Protein AF-A0A162FBZ8-F1 (afdb_monomer_lite)

Foldseek 3Di:
DDDDDDDDDDDDDDDDDDDDDDDDDDDDPPPCVQQDDDLVLQAAFKDQDAVDAGQWGDDRQWIAGPVGRVDIWGWDDDGQKIWTDDPPDIFMWGWPDGDNFWTWIQGPVGIGIIGGYPPHDDDDDDDDDDDDDDPLQQALDVVLLVVLVVCPPPDDLVSLLSLQSNQDPVCPVVVVSLQSSLVSLLRNCVRPVPSNLVCLVPHPGPNVSSLVSLLDRPDPPRPLVVSLVVLVPDPDDDPSSVSSNVSSVNNVVVND

Radius of gyration: 32.24 Å; chains: 1; bounding box: 55×63×110 Å

Organism: NCBI:txid1642818

pLDDT: mean 79.99, std 21.49, range [27.59, 98.12]

Secondary structure (DSSP, 8-state):
--------------------S-----------------GGGG-EEEESSSSSPPSEEEETTEEEETTEEEEEEEEEEETTEEEEE-SS-EEEEEEEEE-SSEEEEE-SS-EEEEEE-SS---SSS----------TT-TT-HHHHHHHHHHTTT--HHHHHHHHHH--GGGGG-HHHHHHHHHHHHHHHHH-HHHHHHHHHHS---HHHHHHHHHS-S-TT--HHHHHHHHHTS----HHHHHHHHHHHHHHHHH-

Structure (mmCIF, N/CA/C/O backbone):
data_AF-A0A162FBZ8-F1
#
_entry.id   AF-A0A162FBZ8-F1
#
loop_
_atom_site.group_PDB
_atom_site.id
_atom_site.type_symbol
_atom_site.label_atom_id
_atom_site.label_alt_id
_atom_site.label_comp_id
_atom_site.label_asym_id
_atom_site.label_entity_id
_atom_site.label_seq_id
_atom_site.pdbx_PDB_ins_code
_atom_site.Cartn_x
_atom_site.Cartn_y
_atom_site.Cartn_z
_atom_site.occupancy
_atom_site.B_iso_or_equiv
_atom_site.auth_seq_id
_atom_site.auth_comp_id
_atom_site.auth_asym_id
_atom_site.auth_atom_id
_atom_site.pdbx_PDB_model_num
ATOM 1 N N . MET A 1 1 ? -1.357 42.808 -66.057 1.00 39.38 1 MET A N 1
ATOM 2 C CA . MET A 1 1 ? -2.236 42.102 -67.022 1.00 39.38 1 MET A CA 1
ATOM 3 C C . MET A 1 1 ? -1.730 42.499 -68.402 1.00 39.38 1 MET A C 1
ATOM 5 O O . MET A 1 1 ? -1.469 43.677 -68.568 1.00 39.38 1 MET A O 1
ATOM 9 N N . ILE A 1 2 ? -1.445 41.617 -69.361 1.00 41.25 2 ILE A N 1
ATOM 10 C CA . ILE A 1 2 ? -2.061 40.321 -69.717 1.00 41.25 2 ILE A CA 1
ATOM 11 C C . ILE A 1 2 ? -0.994 39.197 -69.807 1.00 41.25 2 ILE A C 1
ATOM 13 O O . ILE A 1 2 ? 0.194 39.488 -69.895 1.00 41.25 2 ILE A O 1
ATOM 17 N N . ARG A 1 3 ? -1.411 37.922 -69.725 1.00 46.53 3 ARG A N 1
ATOM 18 C CA . ARG A 1 3 ? -0.559 36.713 -69.799 1.00 46.53 3 ARG A CA 1
ATOM 19 C C . ARG A 1 3 ? -0.784 35.951 -71.112 1.00 46.53 3 ARG A C 1
ATOM 21 O O . ARG A 1 3 ? -1.939 35.721 -71.443 1.00 46.53 3 ARG A O 1
ATOM 28 N N . TYR A 1 4 ? 0.294 35.459 -71.725 1.00 47.09 4 TYR A N 1
ATOM 29 C CA . TYR A 1 4 ? 0.372 34.388 -72.739 1.00 47.09 4 TYR A CA 1
ATOM 30 C C . TYR A 1 4 ? 1.811 33.814 -72.598 1.00 47.09 4 TYR A C 1
ATOM 32 O O . TYR A 1 4 ? 2.734 34.619 -72.537 1.00 47.09 4 TYR A O 1
ATOM 40 N N . SER A 1 5 ? 2.143 32.531 -72.369 1.00 41.94 5 SER A N 1
ATOM 41 C CA . SER A 1 5 ? 1.569 31.226 -72.770 1.00 41.94 5 SER A CA 1
ATOM 42 C C . SER A 1 5 ? 1.404 31.128 -74.292 1.00 41.94 5 SER A C 1
ATOM 44 O O . SER A 1 5 ? 0.643 31.906 -74.842 1.00 41.94 5 SER A O 1
ATOM 46 N N . LEU A 1 6 ? 2.022 30.199 -75.033 1.00 44.53 6 LEU A N 1
ATOM 47 C CA . LEU A 1 6 ? 2.539 28.865 -74.675 1.00 44.53 6 LEU A CA 1
ATOM 48 C C . LEU A 1 6 ? 3.422 28.308 -75.841 1.00 44.53 6 LEU A C 1
ATOM 50 O O . LEU A 1 6 ? 3.475 28.927 -76.897 1.00 44.53 6 LEU A O 1
ATOM 54 N N . ILE A 1 7 ? 3.996 27.102 -75.674 1.00 46.56 7 ILE A N 1
ATOM 55 C CA . ILE A 1 7 ? 4.522 26.168 -76.716 1.00 46.56 7 ILE A CA 1
ATOM 56 C C . ILE A 1 7 ? 5.992 26.325 -77.195 1.00 46.56 7 ILE A C 1
ATOM 58 O O . ILE A 1 7 ? 6.320 27.041 -78.132 1.00 46.56 7 ILE A O 1
ATOM 62 N N . ALA A 1 8 ? 6.844 25.532 -76.533 1.00 43.94 8 ALA A N 1
ATOM 63 C CA . ALA A 1 8 ? 7.807 24.542 -77.054 1.00 43.94 8 ALA A CA 1
ATOM 64 C C . ALA A 1 8 ? 8.613 24.757 -78.359 1.00 43.94 8 ALA A C 1
ATOM 66 O O . ALA A 1 8 ? 8.067 24.819 -79.456 1.00 43.94 8 ALA A O 1
ATOM 67 N N . LEU A 1 9 ? 9.930 24.526 -78.240 1.00 41.84 9 LEU A N 1
ATOM 68 C CA . LEU A 1 9 ? 10.687 23.733 -79.215 1.00 41.84 9 LEU A CA 1
ATOM 69 C C . LEU A 1 9 ? 11.686 22.821 -78.478 1.00 41.84 9 LEU A C 1
ATOM 71 O O . LEU A 1 9 ? 12.555 23.303 -77.755 1.00 41.84 9 LEU A O 1
ATOM 75 N N . ILE A 1 10 ? 11.557 21.505 -78.652 1.00 41.03 10 ILE A N 1
ATOM 76 C CA . ILE A 1 10 ? 12.528 20.516 -78.164 1.00 41.03 10 ILE A CA 1
ATOM 77 C C . ILE A 1 10 ? 13.604 20.345 -79.241 1.00 41.03 10 ILE A C 1
ATOM 79 O O . ILE A 1 10 ? 13.273 20.034 -80.383 1.00 41.03 10 ILE A O 1
ATOM 83 N N . MET A 1 11 ? 14.881 20.471 -78.874 1.00 42.66 11 MET A N 1
ATOM 84 C CA . MET A 1 11 ? 15.990 19.948 -79.677 1.00 42.66 11 MET A CA 1
ATOM 85 C C . MET A 1 11 ? 16.819 18.972 -78.843 1.00 42.66 11 MET A C 1
ATOM 87 O O . MET A 1 11 ? 17.527 19.364 -77.919 1.00 42.66 11 MET A O 1
ATOM 91 N N . PHE A 1 12 ? 16.729 17.690 -79.196 1.00 41.31 12 PHE A N 1
ATOM 92 C CA . PHE A 1 12 ? 17.686 16.676 -78.766 1.00 41.31 12 PHE A CA 1
ATOM 93 C C . PHE A 1 12 ? 19.008 16.889 -79.508 1.00 41.31 12 PHE A C 1
ATOM 95 O O . PHE A 1 12 ? 19.019 16.907 -80.738 1.00 41.31 12 PHE A O 1
ATOM 102 N N . VAL A 1 13 ? 20.123 16.966 -78.778 1.00 44.81 13 VAL A N 1
ATOM 103 C CA . VAL A 1 13 ? 21.465 16.843 -79.364 1.00 44.81 13 VAL A CA 1
ATOM 104 C C . VAL A 1 13 ? 22.259 15.795 -78.589 1.00 44.81 13 VAL A C 1
ATOM 106 O O . VAL A 1 13 ? 22.707 16.018 -77.472 1.00 44.81 13 VAL A O 1
ATOM 109 N N . PHE A 1 14 ? 22.348 14.633 -79.228 1.00 43.38 14 PHE A N 1
ATOM 110 C CA . PHE A 1 14 ? 23.309 13.537 -79.102 1.00 43.38 14 PHE A CA 1
ATOM 111 C C . PHE A 1 14 ? 24.171 13.403 -77.835 1.00 43.38 14 PHE A C 1
ATOM 113 O O . PHE A 1 14 ? 25.136 14.126 -77.594 1.00 43.38 14 PHE A O 1
ATOM 120 N N . VAL A 1 15 ? 23.874 12.303 -77.139 1.00 39.41 15 VAL A N 1
ATOM 121 C CA . VAL A 1 15 ? 24.755 11.531 -76.257 1.00 39.41 15 VAL A CA 1
ATOM 122 C C . VAL A 1 15 ? 26.188 11.442 -76.797 1.00 39.41 15 VAL A C 1
ATOM 124 O O . VAL A 1 15 ? 26.407 11.041 -77.939 1.00 39.41 15 VAL A O 1
ATOM 127 N N . SER A 1 16 ? 27.161 11.703 -75.923 1.00 41.62 16 SER A N 1
ATOM 128 C CA . SER A 1 16 ? 28.556 11.289 -76.094 1.00 41.62 16 SER A CA 1
ATOM 129 C C . SER A 1 16 ? 28.943 10.397 -74.916 1.00 41.62 16 SER A C 1
ATOM 131 O O . SER A 1 16 ? 29.273 10.881 -73.833 1.00 41.62 16 SER A O 1
ATOM 133 N N . CYS A 1 17 ? 28.848 9.081 -75.109 1.00 35.41 17 CYS A N 1
ATOM 134 C CA . CYS A 1 17 ? 29.318 8.100 -74.136 1.00 35.41 17 CYS A CA 1
ATOM 135 C C . CYS A 1 17 ? 30.805 7.816 -74.359 1.00 35.41 17 CYS A C 1
ATOM 137 O O . CYS A 1 17 ? 31.206 7.356 -75.427 1.00 35.41 17 CYS A O 1
ATOM 139 N N . LYS A 1 18 ? 31.608 8.016 -73.311 1.00 45.38 18 LYS A N 1
ATOM 140 C CA . LYS A 1 18 ? 32.849 7.266 -73.113 1.00 45.38 18 LYS A CA 1
ATOM 141 C C . LYS A 1 18 ? 32.609 6.224 -72.030 1.00 45.38 18 LYS A C 1
ATOM 143 O O . LYS A 1 18 ? 32.503 6.567 -70.857 1.00 45.38 18 LYS A O 1
ATOM 148 N N . GLU A 1 19 ? 32.579 4.963 -72.430 1.00 37.44 19 GLU A N 1
ATOM 149 C CA . GLU A 1 19 ? 32.982 3.863 -71.552 1.00 37.44 19 GLU A CA 1
ATOM 150 C C . GLU A 1 19 ? 34.530 3.906 -71.427 1.00 37.44 19 GLU A C 1
ATOM 152 O O . GLU A 1 19 ? 35.204 4.561 -72.223 1.00 37.44 19 GLU A O 1
ATOM 157 N N . THR A 1 20 ? 35.189 3.323 -70.426 1.00 33.50 20 THR A N 1
ATOM 158 C CA . THR A 1 20 ? 34.765 2.225 -69.552 1.00 33.50 20 THR A CA 1
ATOM 159 C C . THR A 1 20 ? 35.374 2.388 -68.156 1.00 33.50 20 THR A C 1
ATOM 161 O O . THR A 1 20 ? 36.593 2.481 -68.028 1.00 33.50 20 THR A O 1
ATOM 164 N N . LYS A 1 21 ? 34.547 2.318 -67.108 1.00 32.38 21 LYS A N 1
ATOM 165 C CA . LYS A 1 21 ? 34.719 1.374 -65.986 1.00 32.38 21 LYS A CA 1
ATOM 166 C C . LYS A 1 21 ? 33.344 1.113 -65.383 1.00 32.38 21 LYS A C 1
ATOM 168 O O . LYS A 1 21 ? 32.606 2.049 -65.095 1.00 32.38 21 LYS A O 1
ATOM 173 N N . GLU A 1 22 ? 33.005 -0.159 -65.239 1.00 33.69 22 GLU A N 1
ATOM 174 C CA . GLU A 1 22 ? 31.679 -0.600 -64.823 1.00 33.69 22 GLU A CA 1
ATOM 175 C C . GLU A 1 22 ? 31.360 -0.159 -63.389 1.00 33.69 22 GLU A C 1
ATOM 177 O O . GLU A 1 22 ? 32.106 -0.439 -62.448 1.00 33.69 22 GLU A O 1
ATOM 182 N N . LYS A 1 23 ? 30.172 0.418 -63.211 1.00 27.61 23 LYS A N 1
ATOM 183 C CA . LYS A 1 23 ? 29.155 -0.263 -62.410 1.00 27.61 23 LYS A CA 1
ATOM 184 C C . LYS A 1 23 ? 27.788 -0.015 -63.029 1.00 27.61 23 LYS A C 1
ATOM 186 O O . LYS A 1 23 ? 27.331 1.118 -63.135 1.00 27.61 23 LYS A O 1
ATOM 191 N N . GLU A 1 24 ? 27.209 -1.106 -63.503 1.00 30.89 24 GLU A N 1
ATOM 192 C CA . GLU A 1 24 ? 25.889 -1.166 -64.109 1.00 30.89 24 GLU A CA 1
ATOM 193 C C . GLU A 1 24 ? 24.797 -0.793 -63.094 1.00 30.89 24 GLU A C 1
ATOM 195 O O . GLU A 1 24 ? 24.995 -0.964 -61.896 1.00 30.89 24 GLU A O 1
ATOM 200 N N . SER A 1 25 ? 23.676 -0.296 -63.625 1.00 27.59 25 SER A N 1
ATOM 201 C CA . SER A 1 25 ? 22.316 -0.178 -63.070 1.00 27.59 25 SER A CA 1
ATOM 202 C C . SER A 1 25 ? 22.102 -0.191 -61.531 1.00 27.59 25 SER A C 1
ATOM 204 O O . SER A 1 25 ? 22.562 -1.039 -60.781 1.00 27.59 25 SER A O 1
ATOM 206 N N . SER A 1 26 ? 21.240 0.658 -60.987 1.00 31.09 26 SER A N 1
ATOM 207 C CA . SER A 1 26 ? 19.968 1.049 -61.587 1.00 31.09 26 SER A CA 1
ATOM 208 C C . SER A 1 26 ? 19.477 2.384 -61.048 1.00 31.09 26 SER A C 1
ATOM 210 O O . SER A 1 26 ? 19.848 2.835 -59.965 1.00 31.09 26 SER A O 1
ATOM 212 N N . SER A 1 27 ? 18.589 2.992 -61.826 1.00 37.22 27 SER A N 1
ATOM 213 C CA . SER A 1 27 ? 17.700 4.048 -61.376 1.00 37.22 27 SER A CA 1
ATOM 214 C C . SER A 1 27 ? 16.802 3.539 -60.248 1.00 37.22 27 SER A C 1
ATOM 216 O O . SER A 1 27 ? 15.692 3.063 -60.480 1.00 37.22 27 SER A O 1
ATOM 218 N N . LEU A 1 28 ? 17.262 3.716 -59.019 1.00 28.91 28 LEU A N 1
ATOM 219 C CA . LEU A 1 28 ? 16.388 4.198 -57.971 1.00 28.91 28 LEU A CA 1
ATOM 220 C C . LEU A 1 28 ? 16.967 5.528 -57.500 1.00 28.91 28 LEU A C 1
ATOM 222 O O . LEU A 1 28 ? 17.841 5.580 -56.634 1.00 28.91 28 LEU A O 1
ATOM 226 N N . GLU A 1 29 ? 16.382 6.616 -58.007 1.00 38.44 29 GLU A N 1
ATOM 227 C CA . GLU A 1 29 ? 15.946 7.634 -57.060 1.00 38.44 29 GLU A CA 1
ATOM 228 C C . GLU A 1 29 ? 15.044 6.900 -56.065 1.00 38.44 29 GLU A C 1
ATOM 230 O O . GLU A 1 29 ? 13.839 6.751 -56.267 1.00 38.44 29 GLU A O 1
ATOM 235 N N . GLN A 1 30 ? 15.654 6.362 -55.004 1.00 32.66 30 GLN A N 1
ATOM 236 C CA . GLN A 1 30 ? 14.926 6.183 -53.772 1.00 32.66 30 GLN A CA 1
ATOM 237 C C . GLN A 1 30 ? 14.524 7.597 -53.386 1.00 32.66 30 GLN A C 1
ATOM 239 O O . GLN A 1 30 ? 15.313 8.344 -52.801 1.00 32.66 30 GLN A O 1
ATOM 244 N N . ASP A 1 31 ? 13.288 7.938 -53.759 1.00 36.91 31 ASP A N 1
ATOM 245 C CA . ASP A 1 31 ? 12.376 8.617 -52.861 1.00 36.91 31 ASP A CA 1
ATOM 246 C C . ASP A 1 31 ? 12.786 8.212 -51.448 1.00 36.91 31 ASP A C 1
ATOM 248 O O . ASP A 1 31 ? 12.549 7.087 -50.999 1.00 36.91 31 ASP A O 1
ATOM 252 N N . LYS A 1 32 ? 13.525 9.103 -50.780 1.00 42.81 32 LYS A N 1
ATOM 253 C CA . LYS A 1 32 ? 13.721 9.004 -49.346 1.00 42.81 32 LYS A CA 1
ATOM 254 C C . LYS A 1 32 ? 12.383 9.412 -48.775 1.00 42.81 32 LYS A C 1
ATOM 256 O O . LYS A 1 32 ? 12.263 10.527 -48.268 1.00 42.81 32 LYS A O 1
ATOM 261 N N . THR A 1 33 ? 11.416 8.497 -48.893 1.00 43.66 33 THR A N 1
ATOM 262 C CA . THR A 1 33 ? 10.140 8.509 -48.203 1.00 43.66 33 THR A CA 1
ATOM 263 C C . THR A 1 33 ? 10.508 8.832 -46.773 1.00 43.66 33 THR A C 1
ATOM 265 O O . THR A 1 33 ? 11.170 8.032 -46.107 1.00 43.66 33 THR A O 1
ATOM 268 N N . GLN A 1 34 ? 10.284 10.086 -46.387 1.00 55.22 34 GLN A N 1
ATOM 269 C CA . GLN A 1 34 ? 11.004 10.663 -45.264 1.00 55.22 34 GLN A CA 1
ATOM 270 C C . GLN A 1 34 ? 10.545 9.883 -44.039 1.00 55.22 34 GLN A C 1
ATOM 272 O O . GLN A 1 34 ? 9.375 9.976 -43.687 1.00 55.22 34 GLN A O 1
ATOM 277 N N . VAL A 1 35 ? 11.414 9.031 -43.473 1.00 60.72 35 VAL A N 1
ATOM 278 C CA . VAL A 1 35 ? 10.997 8.053 -42.456 1.00 60.72 35 VAL A CA 1
ATOM 279 C C . VAL A 1 35 ? 10.698 8.811 -41.169 1.00 60.72 35 VAL A C 1
ATOM 281 O O . VAL A 1 35 ? 11.561 9.033 -40.324 1.00 60.72 35 VAL A O 1
ATOM 284 N N . THR A 1 36 ? 9.462 9.288 -41.082 1.00 71.44 36 THR A N 1
ATOM 285 C CA . THR A 1 36 ? 8.899 10.010 -39.956 1.00 71.44 36 THR A CA 1
ATOM 286 C C . THR A 1 36 ? 8.294 8.991 -39.015 1.00 71.44 36 THR A C 1
ATOM 288 O O . THR A 1 36 ? 7.216 8.454 -39.277 1.00 71.44 36 THR A O 1
ATOM 291 N N . PHE A 1 37 ? 8.984 8.721 -37.914 1.00 84.00 37 PHE A N 1
ATOM 292 C CA . PHE A 1 37 ? 8.391 7.978 -36.811 1.00 84.00 37 PHE A CA 1
ATOM 293 C C . PHE A 1 37 ? 7.455 8.904 -36.018 1.00 84.00 37 PHE A C 1
ATOM 295 O O . PHE A 1 37 ? 7.685 10.114 -35.951 1.00 84.00 37 PHE A O 1
ATOM 302 N N . ASP A 1 38 ? 6.405 8.358 -35.401 1.00 87.94 38 ASP A N 1
ATOM 303 C CA . ASP A 1 38 ? 5.608 9.137 -34.451 1.00 87.94 38 ASP A CA 1
ATOM 304 C C . ASP A 1 38 ? 6.444 9.381 -33.188 1.00 87.94 38 ASP A C 1
ATOM 306 O O . ASP A 1 38 ? 6.742 8.445 -32.442 1.00 87.94 38 ASP A O 1
ATOM 310 N N . LYS A 1 39 ? 6.802 10.649 -32.935 1.00 86.88 39 LYS A N 1
ATOM 311 C CA . LYS A 1 39 ? 7.557 11.074 -31.745 1.00 86.88 39 LYS A CA 1
ATOM 312 C C . LYS A 1 39 ? 6.930 10.546 -30.454 1.00 86.88 39 LYS A C 1
ATOM 314 O O . LYS A 1 39 ? 7.654 10.226 -29.519 1.00 86.88 39 LYS A O 1
ATOM 319 N N . LYS A 1 40 ? 5.598 10.416 -30.399 1.00 88.94 40 LYS A N 1
ATOM 320 C CA . LYS A 1 40 ? 4.884 9.946 -29.204 1.00 88.94 40 LYS A CA 1
ATOM 321 C C . LYS A 1 40 ? 5.276 8.532 -28.790 1.00 88.94 40 LYS A C 1
ATOM 323 O O . LYS A 1 40 ? 5.162 8.216 -27.610 1.00 88.94 40 LYS A O 1
ATOM 328 N N . LEU A 1 41 ? 5.752 7.708 -29.727 1.00 90.69 41 LEU A N 1
ATOM 329 C CA . LEU A 1 41 ? 6.235 6.360 -29.441 1.00 90.69 41 LEU A CA 1
ATOM 330 C C . LEU A 1 41 ? 7.570 6.356 -28.685 1.00 90.69 41 LEU A C 1
ATOM 332 O O . LEU A 1 41 ? 7.866 5.348 -28.059 1.00 90.69 41 LEU A O 1
ATOM 336 N N . LEU A 1 42 ? 8.343 7.453 -28.672 1.00 90.88 42 LEU A N 1
ATOM 337 C CA . LEU A 1 42 ? 9.559 7.552 -27.849 1.00 90.88 42 LEU A CA 1
ATOM 338 C C . LEU A 1 42 ? 9.244 7.573 -26.349 1.00 90.88 42 LEU A C 1
ATOM 340 O O . LEU A 1 42 ? 10.047 7.079 -25.564 1.00 90.88 42 LEU A O 1
ATOM 344 N N . ASN A 1 43 ? 8.089 8.124 -25.955 1.00 91.19 43 ASN A N 1
ATOM 345 C CA . ASN A 1 43 ? 7.684 8.223 -24.552 1.00 91.19 43 ASN A CA 1
ATOM 346 C C . ASN A 1 43 ? 7.611 6.847 -23.889 1.00 91.19 43 ASN A C 1
ATOM 348 O O . ASN A 1 43 ? 7.116 5.908 -24.510 1.00 91.19 43 ASN A O 1
ATOM 352 N N . GLY A 1 44 ? 7.989 6.754 -22.616 1.00 89.25 44 GLY A N 1
ATOM 353 C CA . GLY A 1 44 ? 7.958 5.525 -21.821 1.00 89.25 44 GLY A CA 1
ATOM 354 C C . GLY A 1 44 ? 9.341 5.048 -21.380 1.00 89.25 44 GLY A C 1
ATOM 355 O O . GLY A 1 44 ? 10.354 5.690 -21.657 1.00 89.25 44 GLY A O 1
ATOM 356 N N . ALA A 1 45 ? 9.345 3.928 -20.661 1.00 91.19 45 ALA A N 1
ATOM 357 C CA . ALA A 1 45 ? 10.517 3.284 -20.082 1.00 91.19 45 ALA A CA 1
ATOM 358 C C . ALA A 1 45 ? 11.176 2.301 -21.064 1.00 91.19 45 ALA A C 1
ATOM 360 O O . ALA A 1 45 ? 10.476 1.538 -21.736 1.00 91.19 45 ALA A O 1
ATOM 361 N N . TRP A 1 46 ? 12.510 2.297 -21.126 1.00 92.62 46 TRP A N 1
ATOM 362 C CA . TRP A 1 46 ? 13.286 1.493 -22.076 1.00 92.62 46 TRP A CA 1
ATOM 363 C C . TRP A 1 46 ? 14.413 0.712 -21.383 1.00 92.62 46 TRP A C 1
ATOM 365 O O . TRP A 1 46 ? 15.219 1.302 -20.662 1.00 92.62 46 TRP A O 1
ATOM 375 N N . ALA A 1 47 ? 14.491 -0.597 -21.636 1.00 91.06 47 ALA A N 1
ATOM 376 C CA . ALA A 1 47 ? 15.498 -1.525 -21.096 1.00 91.06 47 ALA A CA 1
ATOM 377 C C . ALA A 1 47 ? 16.204 -2.322 -22.209 1.00 91.06 47 ALA A C 1
ATOM 379 O O . ALA A 1 47 ? 15.717 -2.379 -23.342 1.00 91.06 47 ALA A O 1
ATOM 380 N N . GLU A 1 48 ? 17.338 -2.961 -21.899 1.00 87.19 48 GLU A N 1
ATOM 381 C CA . GLU A 1 48 ? 18.086 -3.790 -22.863 1.00 87.19 48 GLU A CA 1
ATOM 382 C C . GLU A 1 48 ? 17.401 -5.134 -23.163 1.00 87.19 48 GLU A C 1
ATOM 384 O O . GLU A 1 48 ? 17.578 -5.692 -24.248 1.00 87.19 48 GLU A O 1
ATOM 389 N N . ASN A 1 49 ? 16.559 -5.631 -22.252 1.00 80.88 49 ASN A N 1
ATOM 390 C CA . ASN A 1 49 ? 15.667 -6.772 -22.467 1.00 80.88 49 ASN A CA 1
ATOM 391 C C . ASN A 1 49 ? 14.350 -6.610 -21.677 1.00 80.88 49 ASN A C 1
ATOM 393 O O . ASN A 1 49 ? 14.099 -5.562 -21.091 1.00 80.88 49 ASN A O 1
ATOM 397 N N . GLN A 1 50 ? 13.464 -7.609 -21.734 1.00 70.00 50 GLN A N 1
ATOM 398 C CA . GLN A 1 50 ? 12.120 -7.541 -21.136 1.00 70.00 50 GLN A CA 1
ATOM 399 C C . GLN A 1 50 ? 12.069 -7.928 -19.646 1.00 70.00 50 GLN A C 1
ATOM 401 O O . GLN A 1 50 ? 11.023 -7.757 -19.026 1.00 70.00 50 GLN A O 1
ATOM 406 N N . GLU A 1 51 ? 13.162 -8.460 -19.093 1.00 67.69 51 GLU A N 1
ATOM 407 C CA . GLU A 1 51 ? 13.264 -8.939 -17.705 1.00 67.69 51 GLU A CA 1
ATOM 408 C C . GLU A 1 51 ? 14.072 -7.972 -16.816 1.00 67.69 51 GLU A C 1
ATOM 410 O O . GLU A 1 51 ? 13.974 -8.020 -15.592 1.00 67.69 51 GLU A O 1
ATOM 415 N N . GLU A 1 52 ? 14.848 -7.073 -17.426 1.00 71.62 52 GLU A N 1
ATOM 416 C CA . GLU A 1 52 ? 15.656 -6.059 -16.748 1.00 71.62 52 GLU A CA 1
ATOM 417 C C . GLU A 1 52 ? 14.913 -4.741 -16.485 1.00 71.62 52 GLU A C 1
ATOM 419 O O . GLU A 1 52 ? 13.947 -4.365 -17.156 1.00 71.62 52 GLU A O 1
ATOM 424 N N . ASN A 1 53 ? 15.425 -3.999 -15.501 1.00 79.12 53 ASN A N 1
ATOM 425 C CA . ASN A 1 53 ? 14.981 -2.642 -15.198 1.00 79.12 53 ASN A CA 1
ATOM 426 C C . ASN A 1 53 ? 15.243 -1.698 -16.381 1.00 79.12 53 ASN A C 1
ATOM 428 O O . ASN A 1 53 ? 16.163 -1.896 -17.177 1.00 79.12 53 ASN A O 1
ATOM 432 N N . ALA A 1 54 ? 14.460 -0.622 -16.472 1.00 86.75 54 ALA A N 1
ATOM 433 C CA . ALA A 1 54 ? 14.731 0.425 -17.447 1.00 86.75 54 ALA A CA 1
ATOM 434 C C . ALA A 1 54 ? 16.099 1.080 -17.201 1.00 86.75 54 ALA A C 1
ATOM 436 O O . ALA A 1 54 ? 16.515 1.280 -16.064 1.00 86.75 54 ALA A O 1
ATOM 437 N N . LEU A 1 55 ? 16.770 1.474 -18.282 1.00 88.12 55 LEU A N 1
ATOM 438 C CA . LEU A 1 55 ? 17.942 2.353 -18.229 1.00 88.12 55 LEU A CA 1
ATOM 439 C C . LEU A 1 55 ? 17.512 3.814 -18.043 1.00 88.12 55 LEU A C 1
ATOM 441 O O . LEU A 1 55 ? 18.169 4.613 -17.373 1.00 88.12 55 LEU A O 1
ATOM 445 N N . PHE A 1 56 ? 16.395 4.169 -18.677 1.00 91.12 56 PHE A N 1
ATOM 446 C CA . PHE A 1 56 ? 15.823 5.504 -18.678 1.00 91.12 56 PHE A CA 1
ATOM 447 C C . PHE A 1 56 ? 14.344 5.471 -19.063 1.00 91.12 56 PHE A C 1
ATOM 449 O O . PHE A 1 56 ? 13.840 4.498 -19.634 1.00 91.12 56 PHE A O 1
ATOM 456 N N . TYR A 1 57 ? 13.675 6.596 -18.834 1.00 92.19 57 TYR A N 1
ATOM 457 C CA . TYR A 1 57 ? 12.402 6.922 -19.457 1.00 92.19 57 TYR A CA 1
ATOM 458 C C . TYR A 1 57 ? 12.472 8.226 -20.235 1.00 92.19 57 TYR A C 1
ATOM 460 O O . TYR A 1 57 ? 13.282 9.109 -19.952 1.00 92.19 57 TYR A O 1
ATOM 468 N N . ILE A 1 58 ? 11.594 8.337 -21.226 1.00 91.69 58 ILE A N 1
ATO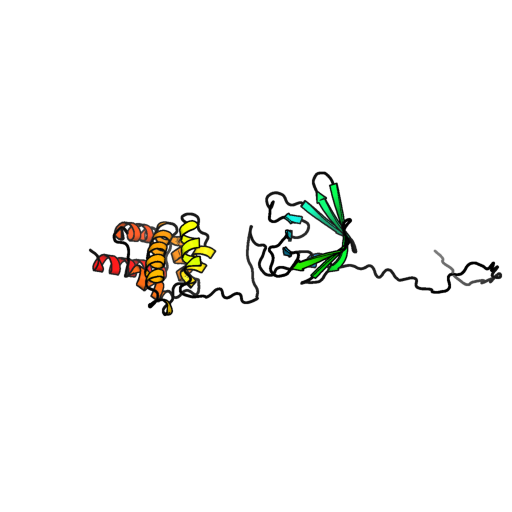M 469 C CA . ILE A 1 58 ? 11.348 9.573 -21.961 1.00 91.69 58 ILE A CA 1
ATOM 470 C C . ILE A 1 58 ? 9.945 10.060 -21.602 1.00 91.69 58 ILE A C 1
ATOM 472 O O . ILE A 1 58 ? 8.971 9.316 -21.734 1.00 91.69 58 ILE A O 1
ATOM 476 N N . GLU A 1 59 ? 9.844 11.317 -21.180 1.00 89.31 59 GLU A N 1
ATOM 477 C CA . GLU A 1 59 ? 8.581 12.030 -21.017 1.00 89.31 59 GLU A CA 1
ATOM 478 C C . GLU A 1 59 ? 8.614 13.305 -21.871 1.00 89.31 59 GLU A C 1
ATOM 480 O O . GLU A 1 59 ? 9.328 14.269 -21.589 1.00 89.31 59 GLU A O 1
ATOM 485 N N . ASN A 1 60 ? 7.825 13.297 -22.944 1.00 89.00 60 ASN A N 1
ATOM 486 C CA . ASN A 1 60 ? 7.749 14.320 -23.984 1.00 89.00 60 ASN A CA 1
ATOM 487 C C . ASN A 1 60 ? 9.105 14.602 -24.661 1.00 89.00 60 ASN A C 1
ATOM 489 O O . ASN A 1 60 ? 9.525 13.883 -25.569 1.00 89.00 60 ASN A O 1
ATOM 493 N N . ASP A 1 61 ? 9.769 15.666 -24.216 1.00 90.88 61 ASP A N 1
ATOM 494 C CA . ASP A 1 61 ? 10.996 16.234 -24.781 1.00 90.88 61 ASP A CA 1
ATOM 495 C C . ASP A 1 61 ? 12.144 16.170 -23.753 1.00 90.88 61 ASP A C 1
ATOM 497 O O . ASP A 1 61 ? 13.127 16.908 -23.851 1.00 90.88 61 ASP A O 1
ATOM 501 N N . SER A 1 62 ? 12.011 15.283 -22.762 1.00 92.81 62 SER A N 1
ATOM 502 C CA . SER A 1 62 ? 12.965 15.068 -21.676 1.00 92.81 62 SER A CA 1
ATOM 503 C C . SER A 1 62 ? 13.249 13.579 -21.485 1.00 92.81 62 SER A C 1
ATOM 505 O O . SER A 1 62 ? 12.334 12.756 -21.519 1.00 92.81 62 SER A O 1
ATOM 507 N N . ILE A 1 63 ? 14.517 13.236 -21.260 1.00 93.44 63 ILE A N 1
ATOM 508 C CA . ILE A 1 63 ? 14.982 11.892 -20.900 1.00 93.44 63 ILE A CA 1
ATOM 509 C C . ILE A 1 63 ? 15.537 11.899 -19.473 1.00 93.44 63 ILE A C 1
ATOM 511 O O . ILE A 1 63 ? 16.296 12.793 -19.093 1.00 93.44 63 ILE A O 1
ATOM 515 N N . TYR A 1 64 ? 15.157 10.888 -18.700 1.00 89.69 64 TYR A N 1
ATOM 516 C CA . TYR A 1 64 ? 15.444 10.733 -17.279 1.00 89.69 64 TYR A CA 1
ATOM 517 C C . TYR A 1 64 ? 16.084 9.359 -17.063 1.00 89.69 64 TYR A C 1
ATOM 519 O O . TYR A 1 64 ? 15.482 8.337 -17.396 1.00 89.69 64 TYR A O 1
ATOM 527 N N . TYR A 1 65 ? 17.298 9.322 -16.522 1.00 87.12 65 TYR A N 1
ATOM 528 C CA . TYR A 1 65 ? 18.005 8.073 -16.221 1.00 87.12 65 TYR A CA 1
ATOM 529 C C . TYR A 1 65 ? 17.622 7.579 -14.826 1.00 87.12 65 TYR A C 1
ATOM 531 O O . TYR A 1 65 ? 17.513 8.394 -13.910 1.00 87.12 65 TYR A O 1
ATOM 539 N N . ILE A 1 66 ? 17.435 6.267 -14.647 1.00 84.06 66 ILE A N 1
ATOM 540 C CA . ILE A 1 66 ? 16.927 5.717 -13.373 1.00 84.06 66 ILE A CA 1
ATOM 541 C C . ILE A 1 66 ? 17.881 6.014 -12.212 1.00 84.06 66 ILE A C 1
ATOM 543 O O . ILE A 1 66 ? 17.432 6.421 -11.143 1.00 84.06 66 ILE A O 1
ATOM 547 N N . ASP A 1 67 ? 19.188 5.931 -12.466 1.00 80.25 67 ASP A N 1
ATOM 548 C CA . ASP A 1 67 ? 20.242 6.209 -11.484 1.00 80.25 67 ASP A CA 1
ATOM 549 C C . ASP A 1 67 ? 20.442 7.713 -11.186 1.00 80.25 67 ASP A C 1
ATOM 551 O O . ASP A 1 67 ? 21.269 8.073 -10.347 1.00 80.25 67 ASP A O 1
ATOM 555 N N . ASN A 1 68 ? 19.750 8.618 -11.896 1.00 79.50 68 ASN A N 1
ATOM 556 C CA . ASN A 1 68 ? 19.906 10.072 -11.750 1.00 79.50 68 ASN A CA 1
ATOM 557 C C . ASN A 1 68 ? 18.647 10.840 -12.209 1.00 79.50 68 ASN A C 1
ATOM 559 O O . ASN A 1 68 ? 18.676 11.611 -13.172 1.00 79.50 68 ASN A O 1
ATOM 563 N N . GLN A 1 69 ? 17.524 10.610 -11.526 1.00 73.31 69 GLN A N 1
ATOM 564 C CA . GLN A 1 69 ? 16.224 11.198 -11.887 1.00 73.31 69 GLN A CA 1
ATOM 565 C C . GLN A 1 69 ? 16.119 12.703 -11.575 1.00 73.31 69 GLN A C 1
ATOM 567 O O . GLN A 1 69 ? 15.343 13.407 -12.222 1.00 73.31 69 GLN A O 1
ATOM 572 N N . ASP A 1 70 ? 16.931 13.219 -10.644 1.00 78.94 70 ASP A N 1
ATOM 573 C CA . ASP A 1 70 ? 16.939 14.636 -10.242 1.00 78.94 70 ASP A CA 1
ATOM 574 C C . ASP A 1 70 ? 17.376 15.593 -11.367 1.00 78.94 70 ASP A C 1
ATOM 576 O O . ASP A 1 70 ? 17.172 16.808 -11.271 1.00 78.94 70 ASP A O 1
ATOM 580 N N . LYS A 1 71 ? 17.982 15.069 -12.443 1.00 88.31 71 LYS A N 1
ATOM 581 C CA . LYS A 1 71 ? 18.485 15.865 -13.565 1.00 88.31 71 LYS A CA 1
ATOM 582 C C . LYS A 1 71 ? 18.126 15.264 -14.937 1.00 88.31 71 LYS A C 1
ATOM 584 O O . LYS A 1 71 ? 18.945 14.552 -15.524 1.00 88.31 71 LYS A O 1
ATOM 589 N N . PRO A 1 72 ? 16.947 15.591 -15.498 1.00 91.56 72 PRO A N 1
ATOM 590 C CA . PRO A 1 72 ? 16.622 15.244 -16.878 1.00 91.56 72 PRO A CA 1
ATOM 591 C C . PRO A 1 72 ? 17.491 15.989 -17.896 1.00 91.56 72 PRO A C 1
ATOM 593 O O . PRO A 1 72 ? 17.960 17.104 -17.656 1.00 91.56 72 PRO A O 1
ATOM 596 N N . TYR A 1 73 ? 17.617 15.395 -19.080 1.00 92.25 73 TYR A N 1
ATOM 597 C CA . TYR A 1 73 ? 18.246 16.001 -20.254 1.00 92.25 73 TYR A CA 1
ATOM 598 C C . TYR A 1 73 ? 17.214 16.254 -21.352 1.00 92.25 73 TYR A C 1
ATOM 600 O O . TYR A 1 73 ? 16.244 15.511 -21.482 1.00 92.25 73 TYR A O 1
ATOM 608 N N . SER A 1 74 ? 17.422 17.288 -22.167 1.00 93.69 74 SER A N 1
ATOM 609 C CA . SER A 1 74 ? 16.501 17.605 -23.264 1.00 93.69 74 SER A CA 1
ATOM 610 C C . SER A 1 74 ? 16.681 16.639 -24.439 1.00 93.69 74 SER A C 1
ATOM 612 O O . SER A 1 74 ? 17.811 16.313 -24.814 1.00 93.69 74 SER A O 1
ATOM 614 N N . LEU A 1 75 ? 15.563 16.209 -25.028 1.00 94.00 75 LEU A N 1
ATOM 615 C CA . LEU A 1 75 ? 15.487 15.336 -26.193 1.00 94.00 75 LEU A CA 1
ATOM 616 C C . LEU A 1 75 ? 14.834 16.064 -27.375 1.00 94.00 75 LEU A C 1
ATOM 618 O O . LEU A 1 75 ? 13.641 16.372 -27.369 1.00 94.00 75 LEU A O 1
ATOM 622 N N . GLU A 1 76 ? 15.607 16.275 -28.438 1.00 93.50 76 GLU A N 1
ATOM 623 C CA . GLU A 1 76 ? 15.106 16.765 -29.721 1.00 93.50 76 GLU A CA 1
ATOM 624 C C . GLU A 1 76 ? 14.873 15.593 -30.685 1.00 93.50 76 GLU A C 1
ATOM 626 O O . GLU A 1 76 ? 15.704 14.693 -30.793 1.00 93.50 76 GLU A O 1
ATOM 631 N N . PHE A 1 77 ? 13.769 15.616 -31.440 1.00 89.69 77 PHE A N 1
ATOM 632 C CA . PHE A 1 77 ? 13.465 14.607 -32.457 1.00 89.69 77 PHE A CA 1
ATOM 633 C C . PHE A 1 77 ? 13.128 15.246 -33.808 1.00 89.69 77 PHE A C 1
ATOM 635 O O . PHE A 1 77 ? 12.233 16.091 -33.887 1.00 89.69 77 PHE A O 1
ATOM 642 N N . ARG A 1 78 ? 13.829 14.843 -34.879 1.00 86.50 78 ARG A N 1
ATOM 643 C CA . ARG A 1 78 ? 13.612 15.329 -36.253 1.00 86.50 78 ARG A CA 1
ATOM 644 C C . ARG A 1 78 ? 13.837 14.220 -37.289 1.00 86.50 78 ARG A C 1
ATOM 646 O O . ARG A 1 78 ? 14.963 13.766 -37.498 1.00 86.50 78 ARG A O 1
ATOM 653 N N . GLY A 1 79 ? 12.778 13.849 -38.012 1.00 84.94 79 GLY A N 1
ATOM 654 C CA . GLY A 1 79 ? 12.834 12.834 -39.072 1.00 84.94 79 GLY A CA 1
ATOM 655 C C . GLY A 1 79 ? 13.130 11.446 -38.504 1.00 84.94 79 GLY A C 1
ATOM 656 O O . GLY A 1 79 ? 12.341 10.933 -37.720 1.00 84.94 79 GLY A O 1
ATOM 657 N N . SER A 1 80 ? 14.274 10.867 -38.874 1.00 89.19 80 SER A N 1
ATOM 658 C CA . SER A 1 80 ? 14.782 9.608 -38.315 1.00 89.19 80 SER A CA 1
ATOM 659 C C . SER A 1 80 ? 15.787 9.795 -37.171 1.00 89.19 80 SER A C 1
ATOM 661 O O . SER A 1 80 ? 16.294 8.806 -36.657 1.00 89.19 80 SER A O 1
ATOM 663 N N . TYR A 1 81 ? 16.105 11.024 -36.748 1.00 91.25 81 TYR A N 1
ATOM 664 C CA . TYR A 1 81 ? 17.131 11.272 -35.729 1.00 91.25 81 TYR A CA 1
ATOM 665 C C . TYR A 1 81 ? 16.547 11.792 -34.417 1.00 91.25 81 TYR A C 1
ATOM 667 O O . TYR A 1 81 ? 15.724 12.710 -34.431 1.00 91.25 81 TYR A O 1
ATOM 675 N N . PHE A 1 82 ? 17.063 11.287 -33.293 1.00 91.38 82 PHE A N 1
ATOM 676 C CA . PHE A 1 82 ? 16.943 11.949 -31.993 1.00 91.38 82 PHE A CA 1
ATOM 677 C C . PHE A 1 82 ? 18.305 12.437 -31.490 1.00 91.38 82 PHE A C 1
ATOM 679 O O . PHE A 1 82 ? 19.349 11.851 -31.794 1.00 91.38 82 PHE A O 1
ATOM 686 N N . SER A 1 83 ? 18.274 13.523 -30.725 1.00 93.50 83 SER A N 1
ATOM 687 C CA . SER A 1 83 ? 19.426 14.148 -30.082 1.00 93.50 83 SER A CA 1
ATOM 688 C C . SER A 1 83 ? 19.153 14.276 -28.586 1.00 93.50 83 SER A C 1
ATOM 690 O O . SER A 1 83 ? 18.092 14.764 -28.212 1.00 93.50 83 SER A O 1
ATOM 692 N N . ILE A 1 84 ? 20.101 13.872 -27.739 1.00 93.75 84 ILE A N 1
ATOM 693 C CA . ILE A 1 84 ? 20.056 14.089 -26.285 1.00 93.75 84 ILE A CA 1
ATOM 694 C C . ILE A 1 84 ? 21.096 15.150 -25.934 1.00 93.75 84 ILE A C 1
ATOM 696 O O . ILE A 1 84 ? 22.282 14.980 -26.235 1.00 93.75 84 ILE A O 1
ATOM 700 N N . HIS A 1 85 ? 20.652 16.230 -25.298 1.00 93.50 85 HIS A N 1
ATOM 701 C CA . HIS A 1 85 ? 21.477 17.377 -24.935 1.00 93.50 85 HIS A CA 1
ATOM 702 C C . HIS A 1 85 ? 21.918 17.280 -23.467 1.00 93.50 85 HIS A C 1
ATOM 704 O O . HIS A 1 85 ? 21.167 17.630 -22.556 1.00 93.50 85 HIS A O 1
ATOM 710 N N . TYR A 1 86 ? 23.145 16.803 -23.252 1.00 89.81 86 TYR A N 1
ATOM 711 C CA . TYR A 1 86 ? 23.827 16.833 -21.957 1.00 89.81 86 TYR A CA 1
ATOM 712 C C . TYR A 1 86 ? 24.517 18.188 -21.749 1.00 89.81 86 TYR A C 1
ATOM 714 O O . TYR A 1 86 ? 24.731 18.927 -22.710 1.00 89.81 86 TYR A O 1
ATOM 722 N N . ASP A 1 87 ? 24.941 18.490 -20.517 1.00 90.88 87 ASP A N 1
ATOM 723 C CA . ASP A 1 87 ? 25.561 19.784 -20.162 1.00 90.88 87 ASP A CA 1
ATOM 724 C C . ASP A 1 87 ? 26.730 20.188 -21.076 1.00 90.88 87 ASP A C 1
ATOM 726 O O . ASP A 1 87 ? 26.900 21.359 -21.404 1.00 90.88 87 ASP A O 1
ATOM 730 N N . ASN A 1 88 ? 27.540 19.202 -21.475 1.00 92.94 88 ASN A N 1
ATOM 731 C CA . ASN A 1 88 ? 28.821 19.417 -22.151 1.00 92.94 88 ASN A CA 1
ATOM 732 C C . ASN A 1 88 ? 28.855 18.896 -23.599 1.00 92.94 88 ASN A C 1
ATOM 734 O O . ASN A 1 88 ? 29.833 19.135 -24.306 1.00 92.94 88 ASN A O 1
ATOM 738 N N . TYR A 1 89 ? 27.845 18.138 -24.042 1.00 90.56 89 TYR A N 1
ATOM 739 C CA . TYR A 1 89 ? 27.810 17.537 -25.380 1.00 90.56 89 TYR A CA 1
ATOM 740 C C . TYR A 1 89 ? 26.391 17.127 -25.794 1.00 90.56 89 TYR A C 1
ATOM 742 O O . TYR A 1 89 ? 25.514 16.913 -24.964 1.00 90.56 89 TYR A O 1
ATOM 750 N N . THR A 1 90 ? 26.168 16.966 -27.098 1.00 91.81 90 THR A N 1
ATOM 751 C CA . THR A 1 90 ? 24.933 16.375 -27.637 1.00 91.81 90 THR A CA 1
ATOM 752 C C . THR A 1 90 ? 25.239 15.002 -28.225 1.00 91.81 90 THR A C 1
ATOM 754 O O . THR A 1 90 ? 26.078 14.893 -29.120 1.00 91.81 90 THR A O 1
ATOM 757 N N . SER A 1 91 ? 24.562 13.959 -27.744 1.00 90.75 91 SER A N 1
ATOM 758 C CA . SER A 1 91 ? 24.558 12.650 -28.409 1.00 90.75 91 SER A CA 1
ATOM 759 C C . SER A 1 91 ? 23.481 12.640 -29.485 1.00 90.75 91 SER A C 1
ATOM 761 O O . SER A 1 91 ? 22.396 13.169 -29.259 1.00 90.75 91 SER A O 1
ATOM 763 N N . LYS A 1 92 ? 23.757 12.040 -30.645 1.00 92.56 92 LYS A N 1
ATOM 764 C CA . LYS A 1 92 ? 22.804 11.924 -31.755 1.00 92.56 92 LYS A CA 1
ATOM 765 C C . LYS A 1 92 ? 22.735 10.480 -32.236 1.00 92.56 92 LYS A C 1
ATOM 767 O O . LYS A 1 92 ? 23.770 9.856 -32.467 1.00 92.56 92 LYS A O 1
ATOM 772 N N . ALA A 1 93 ? 21.518 9.985 -32.425 1.00 92.25 93 ALA A N 1
ATOM 773 C CA . ALA A 1 93 ? 21.223 8.617 -32.826 1.00 92.25 93 ALA A CA 1
ATOM 774 C C . ALA A 1 93 ? 20.235 8.581 -34.000 1.00 92.25 93 ALA A C 1
ATOM 776 O O . ALA A 1 93 ? 19.378 9.456 -34.130 1.00 92.25 93 ALA A O 1
ATOM 777 N N . GLU A 1 94 ? 20.359 7.565 -34.855 1.00 94.31 94 GLU A N 1
ATOM 778 C CA . GLU A 1 94 ? 19.464 7.327 -35.996 1.00 94.31 94 GLU A CA 1
ATOM 779 C C . GLU A 1 94 ? 18.513 6.167 -35.688 1.00 94.31 94 GLU A C 1
ATOM 781 O O . GLU A 1 94 ? 18.963 5.034 -35.537 1.00 94.31 94 GLU A O 1
ATOM 786 N N . LEU A 1 95 ? 17.209 6.428 -35.596 1.00 93.81 95 LEU A N 1
ATOM 787 C CA . LEU A 1 95 ? 16.182 5.395 -35.479 1.00 93.81 95 LEU A CA 1
ATOM 788 C C . LEU A 1 95 ? 16.139 4.542 -36.750 1.00 93.81 95 LEU A C 1
ATOM 790 O O . LEU A 1 95 ? 15.965 5.044 -37.859 1.00 93.81 95 LEU A O 1
ATOM 794 N N . ILE A 1 96 ? 16.230 3.232 -36.547 1.00 93.06 96 ILE A N 1
ATOM 795 C CA . ILE A 1 96 ? 16.019 2.189 -37.555 1.00 93.06 96 ILE A CA 1
ATOM 796 C C . ILE A 1 96 ? 14.595 1.630 -37.415 1.00 93.06 96 ILE A C 1
ATOM 798 O O . ILE A 1 96 ? 13.914 1.389 -38.409 1.00 93.06 96 ILE A O 1
ATOM 802 N N . LYS A 1 97 ? 14.131 1.441 -36.173 1.00 90.69 97 LYS A N 1
ATOM 803 C CA . LYS A 1 97 ? 12.775 0.995 -35.833 1.00 90.69 97 LYS A CA 1
ATOM 804 C C . LYS A 1 97 ? 12.295 1.758 -34.604 1.00 90.69 97 LYS A C 1
ATOM 806 O O . LYS A 1 97 ? 13.016 1.833 -33.614 1.00 90.69 97 LYS A O 1
ATOM 811 N N . LEU A 1 98 ? 11.062 2.243 -34.646 1.00 92.44 98 LEU A N 1
ATOM 812 C CA . LEU A 1 98 ? 10.328 2.664 -33.461 1.00 92.44 98 LEU A CA 1
ATOM 813 C C . LEU A 1 98 ? 8.898 2.143 -33.583 1.00 92.44 98 LEU A C 1
ATOM 815 O O . LEU A 1 98 ? 8.198 2.448 -34.548 1.00 92.44 98 LEU A O 1
ATOM 819 N N . THR A 1 99 ? 8.491 1.318 -32.629 1.00 91.12 99 THR A N 1
ATOM 820 C CA . THR A 1 99 ? 7.119 0.826 -32.475 1.00 91.12 99 THR A CA 1
ATOM 821 C C . THR A 1 99 ? 6.637 1.153 -31.065 1.00 91.12 99 THR A C 1
ATOM 823 O O . THR A 1 99 ? 7.280 1.916 -30.345 1.00 91.12 99 THR A O 1
ATOM 826 N N . LYS A 1 100 ? 5.500 0.584 -30.645 1.00 87.44 100 LYS A N 1
ATOM 827 C CA . LYS A 1 100 ? 5.171 0.545 -29.222 1.00 87.44 100 LYS A CA 1
ATOM 828 C C . LYS A 1 100 ? 6.310 -0.168 -28.477 1.00 87.44 100 LYS A C 1
ATOM 830 O O . LYS A 1 100 ? 7.001 0.469 -27.697 1.00 87.44 100 LYS A O 1
ATOM 835 N N . ASP A 1 101 ? 6.576 -1.434 -28.776 1.00 88.25 101 ASP A N 1
ATOM 836 C CA . ASP A 1 101 ? 7.353 -2.275 -27.853 1.00 88.25 101 ASP A CA 1
ATOM 837 C C . ASP A 1 101 ? 8.861 -2.405 -28.175 1.00 88.25 101 ASP A C 1
ATOM 839 O O . ASP A 1 101 ? 9.626 -2.800 -27.299 1.00 88.25 101 ASP A O 1
ATOM 843 N N . ASP A 1 102 ? 9.318 -2.021 -29.378 1.00 90.00 102 ASP A N 1
ATOM 844 C CA . ASP A 1 102 ? 10.744 -1.986 -29.758 1.00 90.00 102 ASP A CA 1
ATOM 845 C C . ASP A 1 102 ? 11.208 -0.563 -30.124 1.00 90.00 102 ASP A C 1
ATOM 847 O O . ASP A 1 102 ? 10.578 0.122 -30.940 1.00 90.00 102 ASP A O 1
ATOM 851 N N . MET A 1 103 ? 12.402 -0.189 -29.661 1.00 93.75 103 MET A N 1
ATOM 852 C CA . MET A 1 103 ? 13.195 0.911 -30.213 1.00 93.75 103 MET A CA 1
ATOM 853 C C . MET A 1 103 ? 14.556 0.374 -30.663 1.00 93.75 103 MET A C 1
ATOM 855 O O . MET A 1 103 ? 15.306 -0.194 -29.876 1.00 93.75 103 MET A O 1
ATOM 859 N N . ILE A 1 104 ? 14.892 0.549 -31.940 1.00 94.31 104 ILE A N 1
ATOM 860 C CA . ILE A 1 104 ? 16.187 0.159 -32.510 1.00 94.31 104 ILE A CA 1
ATOM 861 C C . ILE A 1 104 ? 16.811 1.389 -33.146 1.00 94.31 104 ILE A C 1
ATOM 863 O O . ILE A 1 104 ? 16.207 2.000 -34.030 1.00 94.31 104 ILE A O 1
ATOM 867 N N . TYR A 1 105 ? 18.030 1.727 -32.738 1.00 94.31 105 TYR A N 1
ATOM 868 C CA . TYR A 1 105 ? 18.757 2.874 -33.267 1.00 94.31 105 TYR A CA 1
ATOM 869 C C . TYR A 1 105 ? 20.239 2.590 -33.470 1.00 94.31 105 TYR A C 1
ATOM 871 O O . TYR A 1 105 ? 20.825 1.710 -32.847 1.00 94.31 105 TYR A O 1
ATOM 879 N N . LYS A 1 106 ? 20.859 3.371 -34.349 1.00 92.88 106 LYS A N 1
ATOM 880 C CA . LYS A 1 106 ? 22.301 3.393 -34.557 1.00 92.88 106 LYS A CA 1
ATOM 881 C C . LYS A 1 106 ? 22.917 4.528 -33.745 1.00 92.88 106 LYS A C 1
ATOM 883 O O . LYS A 1 106 ? 22.587 5.696 -33.959 1.00 92.88 106 LYS A O 1
ATOM 888 N N . SER A 1 107 ? 23.804 4.175 -32.823 1.00 86.56 107 SER A N 1
ATOM 889 C CA . SER A 1 107 ? 24.673 5.091 -32.084 1.00 86.56 107 SER A CA 1
ATOM 890 C C . SER A 1 107 ? 26.060 5.168 -32.747 1.00 86.56 107 SER A C 1
ATOM 892 O O . SER A 1 107 ? 26.313 4.561 -33.791 1.00 86.56 107 SER A O 1
ATOM 894 N N . SER A 1 108 ? 26.995 5.883 -32.118 1.00 81.38 108 SER A N 1
ATOM 895 C CA . SER A 1 108 ? 28.426 5.802 -32.438 1.00 81.38 108 SER A CA 1
ATOM 896 C C . SER A 1 108 ? 29.069 4.460 -32.056 1.00 81.38 108 SER A C 1
ATOM 898 O O . SER A 1 108 ? 30.108 4.116 -32.612 1.00 81.38 108 SER A O 1
ATOM 900 N N . THR A 1 109 ? 28.471 3.707 -31.125 1.00 79.62 109 THR A N 1
ATOM 901 C CA . THR A 1 109 ? 29.000 2.437 -30.597 1.00 79.62 109 THR A CA 1
ATOM 902 C C . THR A 1 109 ? 28.439 1.197 -31.296 1.00 79.62 109 THR A C 1
ATOM 904 O O . THR A 1 109 ? 29.072 0.147 -31.247 1.00 79.62 109 THR A O 1
ATOM 907 N N . GLY A 1 110 ? 27.293 1.294 -31.978 1.00 85.38 110 GLY A N 1
ATOM 908 C CA . GLY A 1 110 ? 26.707 0.172 -32.709 1.00 85.38 110 GLY A CA 1
ATOM 909 C C . GLY A 1 110 ? 25.223 0.349 -33.020 1.00 85.38 110 GLY A C 1
ATOM 910 O O . GLY A 1 110 ? 24.702 1.463 -33.043 1.00 85.38 110 GLY A O 1
ATOM 911 N N . ILE A 1 111 ? 24.540 -0.769 -33.271 1.00 90.50 111 ILE A N 1
ATOM 912 C CA . ILE A 1 111 ? 23.075 -0.822 -33.268 1.00 90.50 111 ILE A CA 1
ATOM 913 C C . ILE A 1 111 ? 22.647 -1.208 -31.855 1.00 90.50 111 ILE A C 1
ATOM 915 O O . ILE A 1 111 ? 23.029 -2.268 -31.367 1.00 90.50 111 ILE A O 1
ATOM 919 N N . ILE A 1 112 ? 21.857 -0.350 -31.223 1.00 90.62 112 ILE A N 1
ATOM 920 C CA . ILE A 1 112 ? 21.258 -0.579 -29.913 1.00 90.62 112 ILE A CA 1
ATOM 921 C C . ILE A 1 112 ? 19.799 -0.971 -30.140 1.00 90.62 112 ILE A C 1
ATOM 923 O O . ILE A 1 112 ? 19.093 -0.337 -30.929 1.00 90.62 112 ILE A O 1
ATOM 927 N N . LYS A 1 113 ? 19.360 -2.030 -29.460 1.00 93.25 113 LYS A N 1
ATOM 928 C CA . LYS A 1 113 ? 17.964 -2.460 -29.402 1.00 93.25 113 LYS A CA 1
ATOM 929 C C . LYS A 1 113 ? 17.504 -2.373 -27.955 1.00 93.25 113 LYS A C 1
ATOM 931 O O . LYS A 1 113 ? 18.091 -3.025 -27.104 1.00 93.25 113 LYS A O 1
ATOM 936 N N . LEU A 1 114 ? 16.447 -1.606 -27.722 1.00 93.06 114 LEU A N 1
ATOM 937 C CA . LEU A 1 114 ? 15.768 -1.500 -26.441 1.00 93.06 114 LEU A CA 1
ATOM 938 C C . LEU A 1 114 ? 14.325 -1.982 -26.577 1.00 93.06 114 LEU A C 1
ATOM 940 O O . LEU A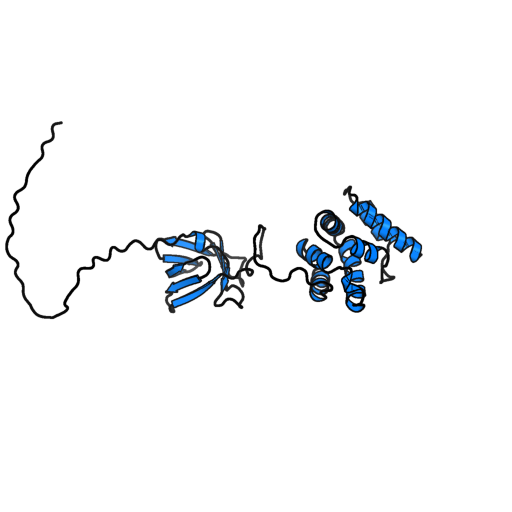 1 114 ? 13.696 -1.857 -27.635 1.00 93.06 114 LEU A O 1
ATOM 944 N N . TYR A 1 115 ? 13.811 -2.509 -25.477 1.00 92.44 115 TYR A N 1
ATOM 945 C CA . TYR A 1 115 ? 12.447 -2.989 -25.330 1.00 92.44 115 TYR A CA 1
ATOM 946 C C . TYR A 1 115 ? 11.707 -2.056 -24.381 1.00 92.44 115 TYR A C 1
ATOM 948 O O . TYR A 1 115 ? 12.285 -1.565 -23.408 1.00 92.44 115 TYR A O 1
ATOM 956 N N . ARG A 1 116 ? 10.428 -1.800 -24.658 1.00 88.56 116 ARG A N 1
ATOM 957 C CA . ARG A 1 116 ? 9.581 -1.080 -23.708 1.00 88.56 116 ARG A CA 1
ATOM 958 C C . ARG A 1 116 ? 9.323 -1.979 -22.505 1.00 88.56 116 ARG A C 1
ATOM 960 O O . ARG A 1 116 ? 8.804 -3.081 -22.679 1.00 88.56 116 ARG A O 1
ATOM 967 N N . THR A 1 117 ? 9.627 -1.502 -21.301 1.00 81.50 117 THR A N 1
ATOM 968 C CA . THR A 1 117 ? 9.198 -2.194 -20.079 1.00 81.50 117 THR A CA 1
ATOM 969 C C . THR A 1 117 ? 7.743 -1.830 -19.785 1.00 81.50 117 THR A C 1
ATOM 971 O O . THR A 1 117 ? 7.322 -0.690 -19.997 1.00 81.50 117 THR A O 1
ATOM 974 N N . ALA A 1 118 ? 6.945 -2.804 -19.344 1.00 58.12 118 ALA A N 1
ATOM 975 C CA . ALA A 1 118 ? 5.539 -2.562 -19.021 1.00 58.12 118 ALA A CA 1
ATOM 976 C C . ALA A 1 118 ? 5.365 -1.793 -17.696 1.00 58.12 118 ALA A C 1
ATOM 978 O O . ALA A 1 118 ? 4.446 -0.987 -17.589 1.00 58.12 118 ALA A O 1
ATOM 979 N N . ASP A 1 119 ? 6.274 -2.004 -16.734 1.00 52.72 119 ASP A N 1
ATOM 980 C CA . ASP A 1 119 ? 6.063 -1.652 -15.319 1.00 52.72 119 ASP A CA 1
ATOM 981 C C . ASP A 1 119 ? 7.247 -0.940 -14.631 1.00 52.72 119 ASP A C 1
ATOM 983 O O . ASP A 1 119 ? 7.233 -0.758 -13.418 1.00 52.72 119 ASP A O 1
ATOM 987 N N . GLN A 1 120 ? 8.287 -0.518 -15.363 1.00 40.44 120 GLN A N 1
ATOM 988 C CA . GLN A 1 120 ? 9.516 0.025 -14.755 1.00 40.44 120 GLN A CA 1
ATOM 989 C C . GLN A 1 120 ? 9.884 1.425 -15.266 1.00 40.44 120 GLN A C 1
ATOM 991 O O . GLN A 1 120 ? 11.020 1.628 -15.668 1.00 40.44 120 GLN A O 1
ATOM 996 N N . VAL A 1 121 ? 8.932 2.372 -15.250 1.00 38.19 121 VAL A N 1
ATOM 997 C CA . VAL A 1 121 ? 9.115 3.705 -14.624 1.00 38.19 121 VAL A CA 1
ATOM 998 C C . VAL A 1 121 ? 7.758 4.286 -14.229 1.00 38.19 121 VAL A C 1
ATOM 1000 O O . VAL A 1 121 ? 7.055 4.845 -15.070 1.00 38.19 121 VAL A O 1
ATOM 1003 N N . LYS A 1 122 ? 7.482 4.267 -12.920 1.00 32.22 122 LYS A N 1
ATOM 1004 C CA . LYS A 1 122 ? 6.894 5.393 -12.173 1.00 32.22 122 LYS A CA 1
ATOM 1005 C C . LYS A 1 122 ? 7.424 5.393 -10.737 1.00 32.22 122 LYS A C 1
ATOM 1007 O O . LYS A 1 122 ? 6.689 5.107 -9.798 1.00 32.22 122 LYS A O 1
ATOM 1012 N N . GLU A 1 123 ? 8.671 5.818 -10.560 1.00 37.34 123 GLU A N 1
ATOM 1013 C CA . GLU A 1 123 ? 8.903 6.780 -9.480 1.00 37.34 123 GLU A CA 1
ATOM 1014 C C . GLU A 1 123 ? 8.665 8.187 -10.043 1.00 37.34 123 GLU A C 1
ATOM 1016 O O . GLU A 1 123 ? 8.869 8.446 -11.226 1.00 37.34 123 GLU A O 1
ATOM 1021 N N . SER A 1 124 ? 8.132 9.073 -9.201 1.00 38.75 124 SER A N 1
ATOM 1022 C CA . SER A 1 124 ? 7.622 10.404 -9.561 1.00 38.75 124 SER A CA 1
ATOM 1023 C C . SER A 1 124 ? 6.381 10.452 -10.485 1.00 38.75 124 SER A C 1
ATOM 1025 O O . SER A 1 124 ? 6.438 10.770 -11.667 1.00 38.75 124 SER A O 1
ATOM 1027 N N . LYS A 1 125 ? 5.222 10.334 -9.820 1.00 37.56 125 LYS A N 1
ATOM 1028 C CA . LYS A 1 125 ? 3.956 11.060 -10.082 1.00 37.56 125 LYS A CA 1
ATOM 1029 C C . LYS A 1 125 ? 2.972 10.533 -11.148 1.00 37.56 125 LYS A C 1
ATOM 1031 O O . LYS A 1 125 ? 3.054 10.805 -12.339 1.00 37.56 125 LYS A O 1
ATOM 1036 N N . THR A 1 126 ? 1.889 9.995 -10.580 1.00 31.88 126 THR A N 1
ATOM 1037 C CA . THR A 1 126 ? 0.490 10.066 -11.042 1.00 31.88 126 THR A CA 1
ATOM 1038 C C . THR A 1 126 ? 0.058 9.063 -12.113 1.00 31.88 126 THR A C 1
ATOM 1040 O O . THR A 1 126 ? 0.565 9.027 -13.228 1.00 31.88 126 THR A O 1
ATOM 1043 N N . GLU A 1 127 ? -0.936 8.258 -11.737 1.00 40.81 127 GLU A N 1
ATOM 1044 C CA . GLU A 1 127 ? -1.778 7.334 -12.519 1.00 40.81 127 GLU A CA 1
ATOM 1045 C C . GLU A 1 127 ? -2.319 7.961 -13.835 1.00 40.81 127 GLU A C 1
ATOM 1047 O O . GLU A 1 127 ? -2.282 9.175 -14.014 1.00 40.81 127 GLU A O 1
ATOM 1052 N N . THR A 1 128 ? -2.726 7.200 -14.862 1.00 36.38 128 THR A N 1
ATOM 1053 C CA . THR A 1 128 ? -3.892 6.287 -14.837 1.00 36.38 128 THR A CA 1
ATOM 1054 C C . THR A 1 128 ? -3.822 5.203 -15.929 1.00 36.38 128 THR A C 1
ATOM 1056 O O . THR A 1 128 ? -3.517 5.552 -17.062 1.00 36.38 128 THR A O 1
ATOM 1059 N N . GLN A 1 129 ? -4.100 3.940 -15.537 1.00 46.66 129 GLN A N 1
ATOM 1060 C CA . GLN A 1 129 ? -4.755 2.783 -16.227 1.00 46.66 129 GLN A CA 1
ATOM 1061 C C . GLN A 1 129 ? -4.615 2.652 -17.774 1.00 46.66 129 GLN A C 1
ATOM 1063 O O . GLN A 1 129 ? -4.743 3.626 -18.500 1.00 46.66 129 GLN A O 1
ATOM 1068 N N . GLU A 1 130 ? -4.453 1.492 -18.424 1.00 44.81 130 GLU A N 1
ATOM 1069 C CA . GLU A 1 130 ? -4.596 0.055 -18.093 1.00 44.81 130 GLU A CA 1
ATOM 1070 C C . GLU A 1 130 ? -3.909 -0.760 -19.244 1.00 44.81 130 GLU A C 1
ATOM 1072 O O . GLU A 1 130 ? -3.598 -0.165 -20.278 1.00 44.81 130 GLU A O 1
ATOM 1077 N N . THR A 1 131 ? -3.606 -2.071 -19.240 1.00 34.94 131 THR A N 1
ATOM 1078 C CA . THR A 1 131 ? -3.756 -3.228 -18.320 1.00 34.94 131 THR A CA 1
ATOM 1079 C C . THR A 1 131 ? -2.659 -4.259 -18.683 1.00 34.94 131 THR A C 1
ATOM 1081 O O . THR A 1 131 ? -2.402 -4.396 -19.879 1.00 34.94 131 THR A O 1
ATOM 1084 N N . LEU A 1 132 ? -2.097 -5.048 -17.742 1.00 34.44 132 LEU A N 1
ATOM 1085 C CA . LEU A 1 132 ? -1.641 -6.451 -17.973 1.00 34.44 132 LEU A CA 1
ATOM 1086 C C . LEU A 1 132 ? -1.172 -7.184 -16.683 1.00 34.44 132 LEU A C 1
ATOM 1088 O O . LEU A 1 132 ? 0.009 -7.381 -16.441 1.00 34.44 132 LEU A O 1
ATOM 1092 N N . LEU A 1 133 ? -2.140 -7.615 -15.869 1.00 36.97 133 LEU A N 1
ATOM 1093 C CA . LEU A 1 133 ? -2.117 -8.803 -14.987 1.00 36.97 133 LEU A CA 1
ATOM 1094 C C . LEU A 1 133 ? -0.754 -9.367 -14.492 1.00 36.97 133 LEU A C 1
ATOM 1096 O O . LEU A 1 133 ? -0.425 -10.522 -14.762 1.00 36.97 133 LEU A O 1
ATOM 1100 N N . VAL A 1 134 ? -0.042 -8.622 -13.643 1.00 37.47 134 VAL A N 1
ATOM 1101 C CA . VAL A 1 134 ? 0.780 -9.229 -12.575 1.00 37.47 134 VAL A CA 1
ATOM 1102 C C . VAL A 1 134 ? -0.136 -9.512 -11.374 1.00 37.47 134 VAL A C 1
ATOM 1104 O O . VAL A 1 134 ? -1.084 -8.759 -11.133 1.00 37.47 134 VAL A O 1
ATOM 1107 N N . ASP A 1 135 ? 0.097 -10.611 -10.646 1.00 44.00 135 ASP A N 1
ATOM 1108 C CA . ASP A 1 135 ? -0.781 -11.111 -9.572 1.00 44.00 135 ASP A CA 1
ATOM 1109 C C . ASP A 1 135 ? -0.765 -10.220 -8.312 1.00 44.00 135 ASP A C 1
ATOM 1111 O O . ASP A 1 135 ? -0.182 -10.518 -7.267 1.00 44.00 135 ASP A O 1
ATOM 1115 N N . ASN A 1 136 ? -1.446 -9.081 -8.415 1.00 49.69 136 ASN A N 1
ATOM 1116 C CA . ASN A 1 136 ? -1.531 -8.076 -7.362 1.00 49.69 136 ASN A CA 1
ATOM 1117 C C . ASN A 1 136 ? -2.364 -8.518 -6.146 1.00 49.69 136 ASN A C 1
ATOM 1119 O O . ASN A 1 136 ? -2.386 -7.799 -5.145 1.00 49.69 136 ASN A O 1
ATOM 1123 N N . ASN A 1 137 ? -3.013 -9.687 -6.192 1.00 59.91 137 ASN A N 1
ATOM 1124 C CA . ASN A 1 137 ? -4.004 -10.116 -5.204 1.00 59.91 137 ASN A CA 1
ATOM 1125 C C . ASN A 1 137 ? -3.609 -11.392 -4.441 1.00 59.91 137 ASN A C 1
ATOM 1127 O O . ASN A 1 137 ? -4.462 -12.004 -3.797 1.00 59.91 137 ASN A O 1
ATOM 1131 N N . LYS A 1 138 ? -2.320 -11.769 -4.459 1.00 80.12 138 LYS A N 1
ATOM 1132 C CA . LYS A 1 138 ? -1.764 -12.792 -3.564 1.00 80.12 138 LYS A CA 1
ATOM 1133 C C . LYS A 1 138 ? -2.141 -12.479 -2.110 1.00 80.12 138 LYS A C 1
ATOM 1135 O O . LYS A 1 138 ? -1.677 -11.499 -1.520 1.00 80.12 138 LYS A O 1
ATOM 1140 N N . LYS A 1 139 ? -3.014 -13.312 -1.546 1.00 91.12 139 LYS A N 1
ATOM 1141 C CA . LYS A 1 139 ? -3.435 -13.232 -0.147 1.00 91.12 139 LYS A CA 1
ATOM 1142 C C . LYS A 1 139 ? -2.321 -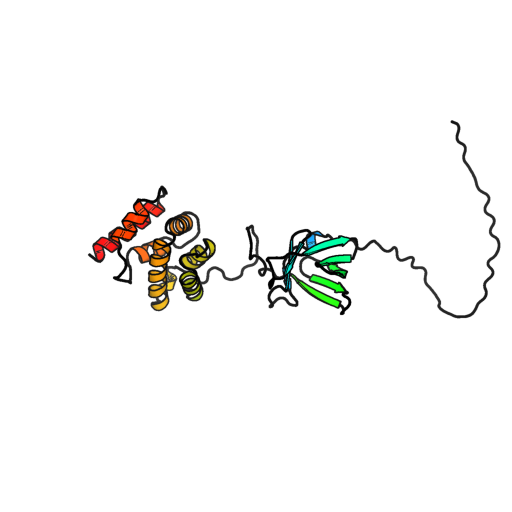13.723 0.771 1.00 91.12 139 LYS A C 1
ATOM 1144 O O . LYS A 1 139 ? -1.469 -14.512 0.363 1.00 91.12 139 LYS A O 1
ATOM 1149 N N . CYS A 1 140 ? -2.349 -13.266 2.019 1.00 90.62 140 CYS A N 1
ATOM 1150 C CA . CYS A 1 140 ? -1.424 -13.705 3.066 1.00 90.62 140 CYS A CA 1
ATOM 1151 C C . CYS A 1 140 ? 0.058 -13.425 2.739 1.00 90.62 140 CYS A C 1
ATOM 1153 O O . CYS A 1 140 ? 0.955 -14.178 3.127 1.00 90.62 140 CYS A O 1
ATOM 1155 N N . ASP A 1 141 ? 0.312 -12.361 1.974 1.00 90.25 141 ASP A N 1
ATOM 1156 C CA . ASP A 1 141 ? 1.618 -12.060 1.400 1.00 90.25 141 ASP A CA 1
ATOM 1157 C C . ASP A 1 141 ? 2.520 -11.301 2.384 1.00 90.25 141 ASP A C 1
ATOM 1159 O O . ASP A 1 141 ? 2.425 -10.083 2.550 1.00 90.25 141 ASP A O 1
ATOM 1163 N N . MET A 1 142 ? 3.402 -12.052 3.046 1.00 90.00 142 MET A N 1
ATOM 1164 C CA . MET A 1 142 ? 4.304 -11.563 4.094 1.00 90.00 142 MET A CA 1
ATOM 1165 C C . MET A 1 142 ? 5.234 -10.432 3.631 1.00 90.00 142 MET A C 1
ATOM 1167 O O . MET A 1 142 ? 5.605 -9.563 4.424 1.00 90.00 142 MET A O 1
ATOM 1171 N N . GLU A 1 143 ? 5.600 -10.413 2.348 1.00 86.81 143 GLU A N 1
ATOM 1172 C CA . GLU A 1 143 ? 6.485 -9.393 1.785 1.00 86.81 143 GLU A CA 1
ATOM 1173 C C . GLU A 1 143 ? 5.831 -8.010 1.849 1.00 86.81 143 GLU A C 1
ATOM 1175 O O . GLU A 1 143 ? 6.419 -7.075 2.385 1.00 86.81 143 GLU A O 1
ATOM 1180 N N . LYS A 1 144 ? 4.560 -7.896 1.443 1.00 90.12 144 LYS A N 1
ATOM 1181 C CA . LYS A 1 144 ? 3.787 -6.644 1.511 1.00 90.12 144 LYS A CA 1
ATOM 1182 C C . LYS A 1 144 ? 3.600 -6.143 2.948 1.00 90.12 144 LYS A C 1
ATOM 1184 O O . LYS A 1 144 ? 3.674 -4.938 3.185 1.00 90.12 144 LYS A O 1
ATOM 1189 N N . VAL A 1 145 ? 3.417 -7.049 3.915 1.00 92.31 145 VAL A N 1
ATOM 1190 C CA . VAL A 1 145 ? 3.372 -6.700 5.351 1.00 92.31 145 VAL A CA 1
ATOM 1191 C C . VAL A 1 145 ? 4.724 -6.139 5.816 1.00 92.31 145 VAL A C 1
ATOM 1193 O O . VAL A 1 145 ? 4.776 -5.111 6.492 1.00 92.31 145 VAL A O 1
ATOM 1196 N N . THR A 1 146 ? 5.823 -6.774 5.401 1.00 86.56 146 THR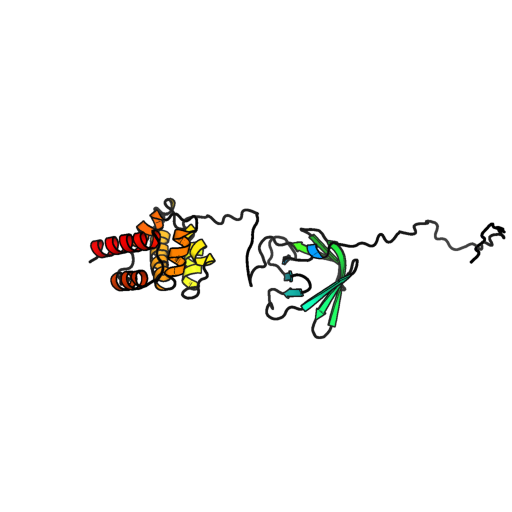 A N 1
ATOM 1197 C CA . THR A 1 146 ? 7.200 -6.379 5.746 1.00 86.56 146 THR A CA 1
ATOM 1198 C C . THR A 1 146 ? 7.588 -5.036 5.127 1.00 86.56 146 THR A C 1
ATOM 1200 O O . THR A 1 146 ? 8.123 -4.170 5.819 1.00 86.56 146 THR A O 1
ATOM 1203 N N . VAL A 1 147 ? 7.274 -4.826 3.846 1.00 85.69 147 VAL A N 1
ATOM 1204 C CA . VAL A 1 147 ? 7.510 -3.562 3.135 1.00 85.69 147 VAL A CA 1
ATOM 1205 C C . VAL A 1 147 ? 6.738 -2.424 3.804 1.00 85.69 147 VAL A C 1
ATOM 1207 O O . VAL A 1 147 ? 7.322 -1.375 4.075 1.00 85.69 147 VAL A O 1
ATOM 1210 N N . LEU A 1 148 ? 5.462 -2.633 4.162 1.00 95.06 148 LEU A N 1
ATOM 1211 C CA . LEU A 1 148 ? 4.701 -1.616 4.888 1.00 95.06 148 LEU A CA 1
ATOM 1212 C C . LEU A 1 148 ? 5.343 -1.292 6.248 1.00 95.06 148 LEU A C 1
ATOM 1214 O O . LEU A 1 148 ? 5.560 -0.116 6.536 1.00 95.06 148 LEU A O 1
ATOM 1218 N N . LYS A 1 149 ? 5.695 -2.312 7.050 1.00 92.88 149 LYS A N 1
ATOM 1219 C CA . LYS A 1 149 ? 6.380 -2.162 8.352 1.00 92.88 149 LYS A CA 1
ATOM 1220 C C . LYS A 1 149 ? 7.619 -1.266 8.234 1.00 92.88 149 LYS A C 1
ATOM 1222 O O . LYS A 1 149 ? 7.774 -0.331 9.014 1.00 92.88 149 LYS A O 1
ATOM 1227 N N . GLN A 1 150 ? 8.476 -1.525 7.244 1.00 90.75 150 GLN A N 1
ATOM 1228 C CA . GLN A 1 150 ? 9.720 -0.777 7.013 1.00 90.75 150 GLN A CA 1
ATOM 1229 C C . GLN A 1 150 ? 9.487 0.672 6.561 1.00 90.75 150 GLN A C 1
ATOM 1231 O O . GLN A 1 150 ? 10.301 1.544 6.854 1.00 90.75 150 GLN A O 1
ATOM 1236 N N . GLN A 1 151 ? 8.387 0.940 5.856 1.00 91.50 151 GLN A N 1
ATOM 1237 C CA . GLN A 1 151 ? 8.053 2.274 5.356 1.00 91.50 151 GLN A CA 1
ATOM 1238 C C . GLN A 1 151 ? 7.342 3.162 6.390 1.00 91.50 151 GLN A C 1
ATOM 1240 O O . GLN A 1 151 ? 7.200 4.367 6.154 1.00 91.50 151 GLN A O 1
ATOM 1245 N N . LEU A 1 152 ? 6.863 2.618 7.515 1.00 90.44 152 LEU A N 1
ATOM 1246 C CA . LEU A 1 152 ? 6.215 3.403 8.569 1.00 90.44 152 LEU A CA 1
ATOM 1247 C C . LEU A 1 152 ? 7.222 4.328 9.289 1.00 90.44 152 LEU A C 1
ATOM 1249 O O . LEU A 1 152 ? 8.349 3.925 9.560 1.00 90.44 152 LEU A O 1
ATOM 1253 N N . PRO A 1 153 ? 6.832 5.572 9.638 1.00 93.75 153 PRO A N 1
ATOM 1254 C CA . PRO A 1 153 ? 5.486 6.151 9.540 1.00 93.75 153 PRO A CA 1
ATOM 1255 C C . PRO A 1 153 ? 5.164 6.806 8.182 1.00 93.75 153 PRO A C 1
ATOM 1257 O O . PRO A 1 153 ? 4.073 7.341 8.010 1.00 93.75 153 PRO A O 1
ATOM 1260 N N . SER A 1 154 ? 6.089 6.804 7.221 1.00 90.25 154 SER A N 1
ATOM 1261 C CA . SER A 1 154 ? 5.983 7.517 5.935 1.00 90.25 154 SER A CA 1
ATOM 1262 C C . SER A 1 154 ? 5.164 6.818 4.836 1.00 90.25 154 SER A C 1
ATOM 1264 O O . SER A 1 154 ? 4.780 7.496 3.885 1.00 90.25 154 SER A O 1
ATOM 1266 N N . ALA A 1 155 ? 4.861 5.524 4.980 1.00 87.12 155 ALA A N 1
ATOM 1267 C CA . ALA A 1 155 ? 4.205 4.647 3.997 1.00 87.12 155 ALA A CA 1
ATOM 1268 C C . ALA A 1 155 ? 3.124 5.302 3.114 1.00 87.12 155 ALA A C 1
ATOM 1270 O O . ALA A 1 155 ? 2.253 6.023 3.610 1.00 87.12 155 ALA A O 1
ATOM 1271 N N . SER A 1 156 ? 3.160 5.041 1.805 1.00 90.75 156 SER A N 1
ATOM 1272 C CA . SER A 1 156 ? 2.225 5.641 0.844 1.00 90.75 156 SER A CA 1
ATOM 1273 C C . SER A 1 156 ? 0.821 5.019 0.921 1.00 90.75 156 SER A C 1
ATOM 1275 O O . SER A 1 156 ? 0.630 3.964 1.532 1.00 90.75 156 SER A O 1
ATOM 1277 N N . LYS A 1 157 ? -0.181 5.654 0.293 1.00 87.31 157 LYS A N 1
ATOM 1278 C CA . LYS A 1 157 ? -1.552 5.110 0.230 1.00 87.31 157 LYS A CA 1
ATOM 1279 C C . LYS A 1 157 ? -1.554 3.740 -0.464 1.00 87.31 157 LYS A C 1
ATOM 1281 O O . LYS A 1 157 ? -2.262 2.830 -0.042 1.00 87.31 157 LYS A O 1
ATOM 1286 N N . GLU A 1 158 ? -0.726 3.593 -1.490 1.00 85.62 158 GLU A N 1
ATOM 1287 C CA . GLU A 1 158 ? -0.577 2.401 -2.323 1.00 85.62 158 GLU A CA 1
ATOM 1288 C C . GLU A 1 158 ? 0.030 1.248 -1.518 1.00 85.62 158 GLU A C 1
ATOM 1290 O O . GLU A 1 158 ? -0.496 0.139 -1.572 1.00 85.62 158 GLU A O 1
ATOM 1295 N N . SER A 1 159 ? 1.051 1.502 -0.688 1.00 87.50 159 SER A N 1
ATOM 1296 C CA . SER A 1 159 ? 1.594 0.493 0.236 1.00 87.50 159 SER A CA 1
ATOM 1297 C C . SER A 1 159 ? 0.558 0.022 1.258 1.00 87.50 159 SER A C 1
ATOM 1299 O O . SER A 1 159 ? 0.462 -1.173 1.536 1.00 87.50 159 SER A O 1
ATOM 1301 N N . ILE A 1 160 ? -0.253 0.941 1.796 1.00 94.56 160 ILE A N 1
ATOM 1302 C CA . ILE A 1 160 ? -1.320 0.605 2.752 1.00 94.56 160 ILE A CA 1
ATOM 1303 C C . ILE A 1 160 ? -2.424 -0.214 2.065 1.00 94.56 160 ILE A C 1
ATOM 1305 O O . ILE A 1 160 ? -2.868 -1.215 2.620 1.00 94.56 160 ILE A O 1
ATOM 1309 N N . LEU A 1 161 ? -2.837 0.155 0.849 1.00 94.94 161 LEU A N 1
ATOM 1310 C CA . LEU A 1 161 ? -3.800 -0.607 0.047 1.00 94.94 161 LEU A CA 1
ATOM 1311 C C . LEU A 1 161 ? -3.258 -1.991 -0.335 1.00 94.94 161 LEU A C 1
ATOM 1313 O O . LEU A 1 161 ? -3.971 -2.983 -0.202 1.00 94.94 161 LEU A O 1
ATOM 1317 N N . SER A 1 162 ? -2.000 -2.072 -0.766 1.00 90.94 162 SER A N 1
ATOM 1318 C CA . SER A 1 162 ? -1.322 -3.329 -1.095 1.00 90.94 162 SER A CA 1
ATOM 1319 C C . SER A 1 162 ? -1.326 -4.279 0.106 1.00 90.94 162 SER A C 1
ATOM 1321 O O . SER A 1 162 ? -1.773 -5.417 -0.022 1.00 90.94 162 SER A O 1
ATOM 1323 N N . PHE A 1 163 ? -0.956 -3.786 1.294 1.00 96.12 163 PHE A N 1
ATOM 1324 C CA . PHE A 1 163 ? -1.057 -4.517 2.560 1.00 96.12 163 PHE A CA 1
ATOM 1325 C C . PHE A 1 163 ? -2.495 -4.942 2.894 1.00 96.12 163 PHE A C 1
ATOM 1327 O O . PHE A 1 163 ? -2.742 -6.132 3.087 1.00 96.12 163 PHE A O 1
ATOM 1334 N N . LEU A 1 164 ? -3.456 -4.012 2.932 1.00 96.50 164 LEU A N 1
ATOM 1335 C CA . LEU A 1 164 ? -4.847 -4.316 3.295 1.00 96.50 164 LEU A CA 1
ATOM 1336 C C . LEU A 1 164 ? -5.506 -5.300 2.313 1.00 96.50 164 LEU A C 1
ATOM 1338 O O . LEU A 1 164 ? -6.385 -6.059 2.709 1.00 96.50 164 LEU A O 1
ATOM 1342 N N . SER A 1 165 ? -5.045 -5.345 1.060 1.00 94.50 165 SER A N 1
ATOM 1343 C CA . SER A 1 165 ? -5.499 -6.316 0.055 1.00 94.50 165 SER A CA 1
ATOM 1344 C C . SER A 1 165 ? -4.992 -7.743 0.318 1.00 94.50 165 SER A C 1
ATOM 1346 O O . SER A 1 165 ? -5.608 -8.698 -0.159 1.00 94.50 165 SER A O 1
ATOM 1348 N N . THR A 1 166 ? -3.908 -7.919 1.088 1.00 94.50 166 THR A N 1
ATOM 1349 C CA . THR A 1 166 ? -3.413 -9.251 1.498 1.00 94.50 166 THR A CA 1
ATOM 1350 C C . THR A 1 166 ? -4.255 -9.896 2.594 1.00 94.50 166 THR A C 1
ATOM 1352 O O . THR A 1 166 ? -4.256 -11.123 2.706 1.00 94.50 166 THR A O 1
ATOM 1355 N N . ILE A 1 167 ? -4.957 -9.084 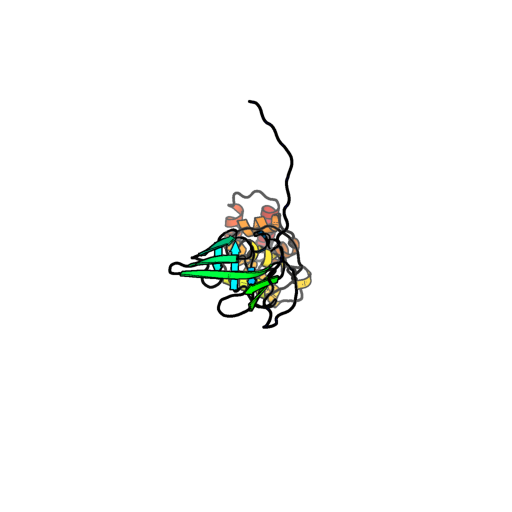3.393 1.00 95.12 167 ILE A N 1
ATOM 1356 C CA . ILE A 1 167 ? -5.829 -9.543 4.474 1.00 95.12 167 ILE A CA 1
ATOM 1357 C C . ILE A 1 167 ? -7.039 -10.224 3.836 1.00 95.12 167 ILE A C 1
ATOM 1359 O O . ILE A 1 167 ? -7.748 -9.623 3.028 1.00 95.12 167 ILE A O 1
ATOM 1363 N N . SER A 1 168 ? -7.240 -11.497 4.172 1.00 93.88 168 SER A N 1
ATOM 1364 C CA . SER A 1 168 ? -8.270 -12.326 3.559 1.00 93.88 168 SER A CA 1
ATOM 1365 C C . SER A 1 168 ? -8.697 -13.482 4.449 1.00 93.88 168 SER A C 1
ATOM 1367 O O . SER A 1 168 ? -7.926 -13.974 5.279 1.00 93.88 168 SER A O 1
ATOM 1369 N N . VAL A 1 169 ? -9.922 -13.951 4.218 1.00 91.81 169 VAL A N 1
ATOM 1370 C CA . VAL A 1 169 ? -10.538 -15.101 4.882 1.00 91.81 169 VAL A CA 1
ATOM 1371 C C . VAL A 1 169 ? -9.714 -16.387 4.726 1.00 91.81 169 VAL A C 1
ATOM 1373 O O . VAL A 1 169 ? -9.752 -17.250 5.608 1.00 91.81 169 VAL A O 1
ATOM 1376 N N . ASP A 1 170 ? -8.927 -16.487 3.652 1.00 88.69 170 ASP A N 1
ATOM 1377 C CA . ASP A 1 170 ? -8.056 -17.626 3.345 1.00 88.69 170 ASP A CA 1
ATOM 1378 C C . ASP A 1 170 ? -6.823 -17.702 4.267 1.00 88.69 170 ASP A C 1
ATOM 1380 O O . ASP A 1 170 ? -6.228 -18.767 4.445 1.00 88.69 170 ASP A O 1
ATOM 1384 N N . CYS A 1 171 ? -6.465 -16.602 4.940 1.00 89.06 171 CYS A N 1
ATOM 1385 C CA . CYS A 1 171 ? -5.263 -16.521 5.775 1.00 89.06 171 CYS A CA 1
ATOM 1386 C C . CYS A 1 171 ? -5.396 -17.156 7.164 1.00 89.06 171 CYS A C 1
ATOM 1388 O O . CYS A 1 171 ? -4.417 -17.197 7.907 1.00 89.06 171 CYS A O 1
ATOM 1390 N N . LYS A 1 172 ? -6.567 -17.699 7.520 1.00 83.50 172 LYS A N 1
ATOM 1391 C CA . LYS A 1 172 ? -6.861 -18.270 8.852 1.00 83.50 172 LYS A CA 1
ATOM 1392 C C . LYS A 1 172 ? -5.886 -19.352 9.319 1.00 83.50 172 LYS A C 1
ATOM 1394 O O . LYS A 1 172 ? -5.671 -19.490 10.517 1.00 83.50 172 LYS A O 1
ATOM 1399 N N . ASN A 1 173 ? -5.305 -20.109 8.389 1.00 82.81 173 ASN A N 1
ATOM 1400 C CA . ASN A 1 173 ? -4.352 -21.179 8.701 1.00 82.81 173 ASN A CA 1
ATOM 1401 C C . ASN A 1 173 ? -2.886 -20.702 8.723 1.00 82.81 173 ASN A C 1
ATOM 1403 O O . ASN A 1 173 ? -2.000 -21.477 9.076 1.00 82.81 173 ASN A O 1
ATOM 1407 N N . ASN A 1 174 ? -2.613 -19.445 8.358 1.00 88.44 174 ASN A N 1
ATOM 1408 C CA . ASN A 1 174 ? -1.280 -18.853 8.387 1.00 88.44 174 ASN A CA 1
ATOM 1409 C C . ASN A 1 174 ? -1.118 -18.011 9.663 1.00 88.44 174 ASN A C 1
ATOM 1411 O O . ASN A 1 174 ? -1.329 -16.798 9.661 1.00 88.44 174 ASN A O 1
ATOM 1415 N N . ALA A 1 175 ? -0.768 -18.679 10.766 1.00 88.25 175 ALA A N 1
ATOM 1416 C CA . ALA A 1 175 ? -0.633 -18.050 12.081 1.00 88.25 175 ALA A CA 1
ATOM 1417 C C . ALA A 1 175 ? 0.429 -16.933 12.108 1.00 88.25 175 ALA A C 1
ATOM 1419 O O . ALA A 1 175 ? 0.205 -15.900 12.733 1.00 88.25 175 ALA A O 1
ATOM 1420 N N . GLU A 1 176 ? 1.545 -17.112 11.396 1.00 87.69 176 GLU A N 1
ATOM 1421 C CA . GLU A 1 176 ? 2.624 -16.121 11.306 1.00 87.69 176 GLU A CA 1
ATOM 1422 C C . GLU A 1 176 ? 2.148 -14.848 10.595 1.00 87.69 176 GLU A C 1
ATOM 1424 O O . GLU A 1 176 ? 2.294 -13.747 11.127 1.00 87.69 176 GLU A O 1
ATOM 1429 N N . PHE A 1 177 ? 1.492 -14.993 9.434 1.00 93.25 177 PHE A N 1
ATOM 1430 C CA . PHE A 1 177 ? 0.885 -13.857 8.739 1.00 93.25 177 PHE A CA 1
ATOM 1431 C C . PHE A 1 177 ? -0.188 -13.204 9.607 1.00 93.25 177 PHE A C 1
ATOM 1433 O O . PHE A 1 177 ? -0.204 -11.983 9.721 1.00 93.25 177 PHE A O 1
ATOM 1440 N N . GLY A 1 178 ? -1.065 -13.986 10.245 1.00 91.81 178 GLY A N 1
ATOM 1441 C CA . GLY A 1 178 ? -2.110 -13.467 11.128 1.00 91.81 178 GLY A CA 1
ATOM 1442 C C . GLY A 1 178 ? -1.546 -12.621 12.271 1.00 91.81 178 GLY A C 1
ATOM 1443 O O . GLY A 1 178 ? -2.045 -11.527 12.519 1.00 91.81 178 GLY A O 1
ATOM 1444 N N . GLN A 1 179 ? -0.466 -13.075 12.914 1.00 91.00 179 GLN A N 1
ATOM 1445 C CA . GLN A 1 179 ? 0.217 -12.329 13.969 1.00 91.00 179 GLN A CA 1
ATOM 1446 C C . GLN A 1 179 ? 0.877 -11.048 13.443 1.00 91.00 179 GLN A C 1
ATOM 1448 O O . GLN A 1 179 ? 0.615 -9.964 13.968 1.00 91.00 179 GLN A O 1
ATOM 1453 N N . PHE A 1 180 ? 1.702 -11.148 12.399 1.00 95.06 180 PHE A N 1
ATOM 1454 C CA . PHE A 1 180 ? 2.477 -10.005 11.914 1.00 95.06 180 PHE A CA 1
ATOM 1455 C C . PHE A 1 180 ? 1.604 -8.951 11.214 1.00 95.06 180 PHE A C 1
ATOM 1457 O O . PHE A 1 180 ? 1.778 -7.754 11.440 1.00 95.06 180 PHE A O 1
ATOM 1464 N N . SER A 1 181 ? 0.606 -9.372 10.428 1.00 96.44 181 SER A N 1
ATOM 1465 C CA . SER A 1 181 ? -0.355 -8.452 9.802 1.00 96.44 181 SER A CA 1
ATOM 1466 C C . SER A 1 181 ? -1.252 -7.753 10.825 1.00 96.44 181 SER A C 1
ATOM 1468 O O . SER A 1 181 ? -1.532 -6.571 10.650 1.00 96.44 181 SER A O 1
ATOM 1470 N N . ASN A 1 182 ? -1.640 -8.415 11.924 1.00 97.19 182 ASN A N 1
ATOM 1471 C CA . ASN A 1 182 ? -2.361 -7.766 13.021 1.00 97.19 182 ASN A CA 1
ATOM 1472 C C . ASN A 1 182 ? -1.511 -6.660 13.663 1.00 97.19 182 ASN A C 1
ATOM 1474 O O . ASN A 1 182 ? -1.962 -5.522 13.763 1.00 97.19 182 ASN A O 1
ATOM 1478 N N . GLU A 1 183 ? -0.261 -6.961 14.027 1.00 95.19 183 GLU A N 1
ATOM 1479 C CA . GLU A 1 183 ? 0.663 -5.977 14.604 1.00 95.19 183 GLU A CA 1
ATOM 1480 C C . GLU A 1 183 ? 0.849 -4.762 13.677 1.00 95.19 183 GLU A C 1
ATOM 1482 O O . GLU A 1 183 ? 0.675 -3.616 14.104 1.00 95.19 183 GLU A O 1
ATOM 1487 N N . VAL A 1 184 ? 1.110 -5.007 12.388 1.00 96.81 184 VAL A N 1
ATOM 1488 C CA . VAL A 1 184 ? 1.262 -3.950 11.376 1.00 96.81 184 VAL A CA 1
ATOM 1489 C C . VAL A 1 184 ? -0.028 -3.156 11.172 1.00 96.81 184 VAL A C 1
ATOM 1491 O O . VAL A 1 184 ? 0.050 -1.935 11.035 1.00 96.81 184 VAL A O 1
ATOM 1494 N N . LEU A 1 185 ? -1.209 -3.788 11.220 1.00 98.12 185 LEU A N 1
ATOM 1495 C CA . LEU A 1 185 ? -2.501 -3.098 11.117 1.00 98.12 185 LEU A CA 1
ATOM 1496 C C . LEU A 1 185 ? -2.671 -2.051 12.228 1.00 98.12 185 LEU A C 1
ATOM 1498 O O . LEU A 1 185 ? -3.093 -0.926 11.957 1.00 98.12 185 LEU A O 1
ATOM 1502 N N . PHE A 1 186 ? -2.311 -2.384 13.469 1.00 97.38 186 PHE A N 1
ATOM 1503 C CA . PHE A 1 186 ? -2.389 -1.436 14.583 1.00 97.38 186 PHE A CA 1
ATOM 1504 C C . PHE A 1 186 ? -1.323 -0.333 14.503 1.00 97.38 186 PHE A C 1
ATOM 1506 O O . PHE A 1 186 ? -1.599 0.811 14.875 1.00 97.38 186 PHE A O 1
ATOM 1513 N N . GLU A 1 187 ? -0.130 -0.624 13.980 1.00 95.81 187 GLU A N 1
ATOM 1514 C CA . GLU A 1 187 ? 0.906 0.389 13.757 1.00 95.81 187 GLU A CA 1
ATOM 1515 C C . GLU A 1 187 ? 0.541 1.377 12.644 1.00 95.81 187 GLU A C 1
ATOM 1517 O O . GLU A 1 187 ? 0.646 2.590 12.854 1.00 95.81 187 GLU A O 1
ATOM 1522 N N . VAL A 1 188 ? 0.047 0.899 11.495 1.00 97.06 188 VAL A N 1
ATOM 1523 C CA . VAL A 1 188 ? -0.414 1.780 10.410 1.00 97.06 188 VAL A CA 1
ATOM 1524 C C . VAL A 1 188 ? -1.653 2.569 10.827 1.00 97.06 188 VAL A C 1
ATOM 1526 O O . VAL A 1 188 ? -1.717 3.764 10.558 1.00 97.06 188 VAL A O 1
ATOM 1529 N N . LEU A 1 189 ? -2.590 1.973 11.573 1.00 96.25 189 LEU A N 1
ATOM 1530 C CA . LEU A 1 189 ? -3.758 2.687 12.097 1.00 96.25 189 LEU A CA 1
ATOM 1531 C C . LEU A 1 189 ? -3.366 3.766 13.122 1.00 96.25 189 LEU A C 1
ATOM 1533 O O . LEU A 1 189 ? -4.000 4.813 13.188 1.00 96.25 189 LEU A O 1
ATOM 1537 N N . LYS A 1 190 ? -2.290 3.565 13.890 1.00 95.19 190 LYS A N 1
ATOM 1538 C CA . LYS A 1 190 ? -1.730 4.583 14.795 1.00 95.19 190 LYS A CA 1
ATOM 1539 C C . LYS A 1 190 ? -0.981 5.698 14.051 1.00 95.19 190 LYS A C 1
ATOM 1541 O O . LYS A 1 190 ? -0.983 6.833 14.524 1.00 95.19 190 LYS A O 1
ATOM 1546 N N . ALA A 1 191 ? -0.319 5.385 12.936 1.00 94.56 191 ALA A N 1
ATOM 1547 C CA . ALA A 1 191 ? 0.486 6.337 12.165 1.00 94.56 191 ALA A CA 1
ATOM 1548 C C . ALA A 1 191 ? -0.330 7.150 11.142 1.00 94.56 191 ALA A C 1
ATOM 1550 O O . ALA A 1 191 ? -0.097 8.347 10.991 1.00 94.56 191 ALA A O 1
ATOM 1551 N N . LYS A 1 192 ? -1.270 6.498 10.447 1.00 95.69 192 LYS A N 1
ATOM 1552 C CA . LYS A 1 192 ? -2.031 7.013 9.296 1.00 95.69 192 LYS A CA 1
ATOM 1553 C C . LYS A 1 192 ? -3.511 6.583 9.339 1.00 95.69 192 LYS A C 1
ATOM 1555 O O . LYS A 1 192 ? -3.988 5.862 8.458 1.00 95.69 192 LYS A O 1
ATOM 1560 N N . PRO A 1 193 ? -4.270 6.978 10.382 1.00 94.44 193 PRO A N 1
ATOM 1561 C CA . PRO A 1 193 ? -5.635 6.494 10.571 1.00 94.44 193 PRO A CA 1
ATOM 1562 C C . PRO A 1 193 ? -6.620 6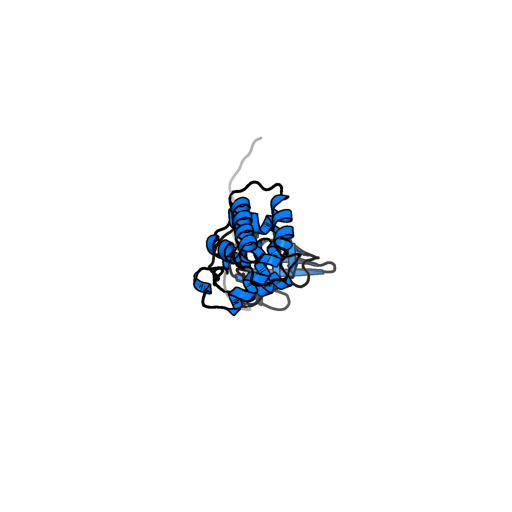.986 9.505 1.00 94.44 193 PRO A C 1
ATOM 1564 O O . PRO A 1 193 ? -7.575 6.277 9.198 1.00 94.44 193 PRO A O 1
ATOM 1567 N N . ILE A 1 194 ? -6.411 8.182 8.942 1.00 93.50 194 ILE A N 1
ATOM 1568 C CA . ILE A 1 194 ? -7.290 8.732 7.900 1.00 93.50 194 ILE A CA 1
ATOM 1569 C C . ILE A 1 194 ? -7.138 7.908 6.621 1.00 93.50 194 ILE A C 1
ATOM 1571 O O . ILE A 1 194 ? -8.135 7.499 6.034 1.00 93.50 194 ILE A O 1
ATOM 1575 N N . GLU A 1 195 ? -5.904 7.616 6.218 1.00 93.50 195 GLU A N 1
ATOM 1576 C CA . GLU A 1 195 ? -5.590 6.843 5.021 1.00 93.50 195 GLU A CA 1
ATOM 1577 C C . GLU A 1 195 ? -6.138 5.417 5.114 1.00 93.50 195 GLU A C 1
ATOM 1579 O O . GLU A 1 195 ? -6.795 4.967 4.177 1.00 93.50 195 GLU A O 1
ATOM 1584 N N . VAL A 1 196 ? -5.954 4.736 6.253 1.00 96.25 196 VAL A N 1
ATOM 1585 C CA . VAL A 1 196 ? -6.522 3.394 6.487 1.00 96.25 196 VAL A CA 1
ATOM 1586 C C . VAL A 1 196 ? -8.050 3.415 6.373 1.00 96.25 196 VAL A C 1
ATOM 1588 O O . VAL A 1 196 ? -8.614 2.590 5.656 1.00 96.25 196 VAL A O 1
ATOM 1591 N N . LEU A 1 197 ? -8.725 4.374 7.019 1.00 94.81 197 LEU A N 1
ATOM 1592 C CA . LEU A 1 197 ? -10.183 4.511 6.935 1.00 94.81 197 LEU A CA 1
ATOM 1593 C C . LEU A 1 197 ? -10.651 4.782 5.500 1.00 94.81 197 LEU A C 1
ATOM 1595 O O . LEU A 1 197 ? -11.557 4.108 5.019 1.00 94.81 197 LEU A O 1
ATOM 1599 N N . MET A 1 198 ? -10.010 5.718 4.795 1.00 92.06 198 MET A N 1
ATOM 1600 C CA . MET A 1 198 ? -10.359 6.061 3.413 1.00 92.06 198 MET A CA 1
ATOM 1601 C C . MET A 1 198 ? -10.136 4.900 2.438 1.00 92.06 198 MET A C 1
ATOM 1603 O O . MET A 1 198 ? -10.909 4.761 1.490 1.00 92.06 198 MET A O 1
ATOM 1607 N N . ILE A 1 199 ? -9.105 4.079 2.656 1.00 93.75 199 ILE A N 1
ATOM 1608 C CA . ILE A 1 199 ? -8.845 2.882 1.850 1.00 93.75 199 ILE A CA 1
ATOM 1609 C C . ILE A 1 199 ? -9.914 1.821 2.117 1.00 93.75 199 ILE A C 1
ATOM 1611 O O . ILE A 1 199 ? -10.530 1.341 1.171 1.00 93.75 199 ILE A O 1
ATOM 1615 N N . VAL A 1 200 ? -10.195 1.494 3.385 1.00 94.94 200 VAL A N 1
ATOM 1616 C CA . VAL A 1 200 ? -11.234 0.503 3.718 1.00 94.94 200 VAL A CA 1
ATOM 1617 C C . VAL A 1 200 ? -12.624 0.976 3.286 1.00 94.94 200 VAL A C 1
ATOM 1619 O O . VAL A 1 200 ? -13.469 0.151 2.963 1.00 94.94 200 VAL A O 1
ATOM 1622 N N . GLU A 1 201 ? -12.882 2.281 3.222 1.00 91.81 201 GLU A N 1
ATOM 1623 C CA . GLU A 1 201 ? -14.131 2.844 2.702 1.00 91.81 201 GLU A CA 1
ATOM 1624 C C . GLU A 1 201 ? -14.270 2.670 1.184 1.00 91.81 201 GLU A C 1
ATOM 1626 O O . GLU A 1 201 ? -15.292 2.148 0.729 1.00 91.81 201 GLU A O 1
ATOM 1631 N N . LYS A 1 202 ? -13.247 3.061 0.413 1.00 89.12 202 LYS A N 1
ATOM 1632 C CA . LYS A 1 202 ? -13.349 3.251 -1.045 1.00 89.12 202 LYS A CA 1
ATOM 1633 C C . LYS A 1 202 ? -12.845 2.087 -1.894 1.00 89.12 202 LYS A C 1
ATOM 1635 O O . LYS A 1 202 ? -13.313 1.931 -3.017 1.00 89.12 202 LYS A O 1
ATOM 1640 N N . GLU A 1 203 ? -11.896 1.308 -1.388 1.00 91.00 203 GLU A N 1
ATOM 1641 C CA . GLU A 1 203 ? -11.179 0.293 -2.162 1.00 91.00 203 GLU A CA 1
ATOM 1642 C C . GLU A 1 203 ? -11.743 -1.117 -1.905 1.00 91.00 203 GLU A C 1
ATOM 1644 O O . GLU A 1 203 ? -12.390 -1.387 -0.888 1.00 91.00 203 GLU A O 1
ATOM 1649 N N . ASN A 1 204 ? -11.489 -2.047 -2.829 1.00 87.50 204 ASN A N 1
ATOM 1650 C CA . ASN A 1 204 ? -12.002 -3.419 -2.760 1.00 87.50 204 ASN A CA 1
ATOM 1651 C C . ASN A 1 204 ? -11.154 -4.324 -1.840 1.00 87.50 204 ASN A C 1
ATOM 1653 O O . ASN A 1 204 ? -10.434 -5.206 -2.310 1.00 87.50 204 ASN A O 1
ATOM 1657 N N . VAL A 1 205 ? -11.236 -4.093 -0.528 1.00 92.81 205 VAL A N 1
ATOM 1658 C CA . VAL A 1 205 ? -10.581 -4.907 0.515 1.00 92.81 205 VAL A CA 1
ATOM 1659 C C . VAL A 1 205 ? -11.600 -5.753 1.288 1.00 92.81 205 VAL A C 1
ATOM 1661 O O . VAL A 1 205 ? -12.770 -5.382 1.404 1.00 92.81 205 VAL A O 1
ATOM 1664 N N . GLU A 1 206 ? -11.168 -6.881 1.864 1.00 94.06 206 GLU A N 1
ATOM 1665 C CA . GLU A 1 206 ? -12.021 -7.757 2.685 1.00 94.06 206 GLU A CA 1
ATOM 1666 C C . GLU A 1 206 ? -12.285 -7.130 4.068 1.00 94.06 206 GLU A C 1
ATOM 1668 O O . GLU A 1 206 ? -11.714 -7.526 5.086 1.00 94.06 206 GLU A O 1
ATOM 1673 N N . LYS A 1 207 ? -13.160 -6.110 4.094 1.00 95.56 207 LYS A N 1
ATOM 1674 C CA . LYS A 1 207 ? -13.427 -5.252 5.265 1.00 95.56 207 LYS A CA 1
ATOM 1675 C C . LYS A 1 207 ? -13.711 -6.058 6.541 1.00 95.56 207 LYS A C 1
ATOM 1677 O O . LYS A 1 207 ? -13.216 -5.706 7.605 1.00 95.56 207 LYS A O 1
ATOM 1682 N N . ASP A 1 208 ? -14.453 -7.159 6.429 1.00 96.25 208 ASP A N 1
ATOM 1683 C CA . ASP A 1 208 ? -14.827 -8.014 7.563 1.00 96.25 208 ASP A CA 1
ATOM 1684 C C . ASP A 1 208 ? -13.632 -8.717 8.223 1.00 96.25 208 ASP A C 1
ATOM 1686 O O . ASP A 1 208 ? -13.657 -8.957 9.428 1.00 96.25 208 ASP A O 1
ATOM 1690 N N . GLU A 1 209 ? -12.579 -9.042 7.472 1.00 96.56 209 GLU A N 1
ATOM 1691 C CA . GLU A 1 209 ? -11.354 -9.633 8.025 1.00 96.56 209 GLU A CA 1
ATOM 1692 C C . GLU A 1 209 ? -10.465 -8.557 8.670 1.00 96.56 209 GLU A C 1
ATOM 1694 O O . GLU A 1 209 ? -9.898 -8.790 9.739 1.00 96.56 209 GLU A O 1
ATOM 1699 N N . VAL A 1 210 ? -10.455 -7.333 8.123 1.00 97.62 210 VAL A N 1
ATOM 1700 C CA . VAL A 1 210 ? -9.854 -6.162 8.791 1.00 97.62 210 VAL A CA 1
ATOM 1701 C C . VAL A 1 210 ? -10.556 -5.885 10.127 1.00 97.62 210 VAL A C 1
ATOM 1703 O O . VAL A 1 210 ? -9.887 -5.730 11.147 1.00 97.62 210 VAL A O 1
ATOM 1706 N N . TYR A 1 211 ? -11.895 -5.889 10.171 1.00 98.06 211 TYR A N 1
ATOM 1707 C CA . TYR A 1 211 ? -12.639 -5.705 11.424 1.00 98.06 211 TYR A CA 1
ATOM 1708 C C . TYR A 1 211 ? -12.350 -6.819 12.438 1.00 98.06 211 TYR A C 1
ATOM 1710 O O . TYR A 1 211 ? -12.117 -6.514 13.604 1.00 98.06 211 TYR A O 1
ATOM 1718 N N . LYS A 1 212 ? -12.268 -8.088 12.012 1.00 96.75 212 LYS A N 1
ATOM 1719 C CA . LYS A 1 212 ? -11.884 -9.205 12.898 1.00 96.75 212 LYS A CA 1
ATOM 1720 C C . LYS A 1 212 ? -10.490 -9.028 13.497 1.00 96.75 212 LYS A C 1
ATOM 1722 O O . LYS A 1 212 ? -10.308 -9.348 14.668 1.00 96.75 212 LYS A O 1
ATOM 1727 N N . MET A 1 213 ? -9.521 -8.502 12.744 1.00 96.50 213 MET A N 1
ATOM 1728 C CA . MET A 1 213 ? -8.200 -8.172 13.295 1.00 96.50 213 MET A CA 1
ATOM 1729 C C . MET A 1 213 ? -8.282 -7.049 14.341 1.00 96.50 213 MET A C 1
ATOM 1731 O O . MET A 1 213 ? -7.653 -7.156 15.391 1.00 96.50 213 MET A O 1
ATOM 1735 N N . LEU A 1 214 ? -9.101 -6.017 14.109 1.00 97.50 214 LEU A N 1
ATOM 1736 C CA . LEU A 1 214 ? -9.314 -4.928 15.073 1.00 97.50 214 LEU A CA 1
ATOM 1737 C C . LEU A 1 214 ? -10.055 -5.377 16.345 1.00 97.50 214 LEU A C 1
ATOM 1739 O O . LEU A 1 214 ? -9.752 -4.872 17.421 1.00 97.50 214 LEU A O 1
ATOM 1743 N N . GLU A 1 215 ? -10.986 -6.331 16.235 1.00 97.25 215 GLU A N 1
ATOM 1744 C CA . GLU A 1 215 ? -11.678 -6.975 17.368 1.00 97.25 215 GLU A CA 1
ATOM 1745 C C . GLU A 1 215 ? -10.757 -7.916 18.176 1.00 97.25 215 GLU A C 1
ATOM 1747 O O . GLU A 1 215 ? -11.077 -8.285 19.308 1.00 97.25 215 GLU A O 1
ATOM 1752 N N . ASN A 1 216 ? -9.614 -8.320 17.610 1.00 95.31 216 ASN A N 1
ATOM 1753 C CA . ASN A 1 216 ? -8.687 -9.292 18.192 1.00 95.31 216 ASN A CA 1
ATOM 1754 C C . ASN A 1 216 ? -7.225 -8.804 18.078 1.00 95.31 216 ASN A C 1
ATOM 1756 O O . ASN A 1 216 ? -6.445 -9.397 17.327 1.00 95.31 216 ASN A O 1
ATOM 1760 N N . PRO A 1 217 ? -6.829 -7.730 18.793 1.00 94.38 217 PRO A N 1
ATOM 1761 C CA . PRO A 1 217 ? -5.424 -7.349 18.923 1.00 94.38 217 PRO A CA 1
ATOM 1762 C C . PRO A 1 217 ? -4.603 -8.496 19.520 1.00 94.38 217 PRO A C 1
ATOM 1764 O O . PRO A 1 217 ? -5.012 -9.119 20.499 1.00 94.38 217 PRO A O 1
ATOM 1767 N N . ILE A 1 218 ? -3.434 -8.756 18.934 1.00 89.50 218 ILE A N 1
ATOM 1768 C CA . ILE A 1 218 ? -2.498 -9.800 19.390 1.00 89.50 218 ILE A CA 1
ATOM 1769 C C . ILE A 1 218 ? -1.400 -9.221 20.303 1.00 89.50 218 ILE A C 1
ATOM 1771 O O . ILE A 1 218 ? -0.736 -9.961 21.023 1.00 89.50 218 ILE A O 1
ATOM 1775 N N . ASN A 1 219 ? -1.209 -7.897 20.305 1.00 83.38 219 ASN A N 1
ATOM 1776 C CA . ASN A 1 219 ? -0.171 -7.224 21.085 1.00 83.38 219 ASN A CA 1
ATOM 1777 C C . ASN A 1 219 ? -0.768 -6.431 22.264 1.00 83.38 219 ASN A C 1
ATOM 1779 O O . ASN A 1 219 ? -1.343 -5.357 22.077 1.00 83.38 219 ASN A O 1
ATOM 1783 N N . ASP A 1 220 ? -0.556 -6.925 23.485 1.00 77.88 220 ASP A N 1
ATOM 1784 C CA . ASP A 1 220 ? -1.042 -6.324 24.739 1.00 77.88 220 ASP A CA 1
ATOM 1785 C C . ASP A 1 220 ? -0.526 -4.890 24.991 1.00 77.88 220 ASP A C 1
ATOM 1787 O O . ASP A 1 220 ? -1.102 -4.141 25.780 1.00 77.88 220 ASP A O 1
ATOM 1791 N N . ALA A 1 221 ? 0.546 -4.457 24.312 1.00 83.00 221 ALA A N 1
ATOM 1792 C CA . ALA A 1 221 ? 1.061 -3.090 24.413 1.00 83.00 221 ALA A CA 1
ATOM 1793 C C . ALA A 1 221 ? 0.221 -2.051 23.633 1.00 83.00 221 ALA A C 1
ATOM 1795 O O . ALA A 1 221 ? 0.503 -0.846 23.695 1.00 83.00 221 ALA A O 1
ATOM 1796 N N . ILE A 1 222 ? -0.807 -2.478 22.889 1.00 87.88 222 ILE A N 1
ATOM 1797 C CA . ILE A 1 222 ? -1.715 -1.582 22.164 1.00 87.88 222 ILE A CA 1
ATOM 1798 C C . ILE A 1 222 ? -2.642 -0.869 23.159 1.00 87.88 222 ILE A C 1
ATOM 1800 O O . ILE A 1 222 ? -3.608 -1.426 23.673 1.00 87.88 222 ILE A O 1
ATOM 1804 N N . ASN A 1 223 ? -2.407 0.428 23.374 1.00 92.62 223 ASN A N 1
ATOM 1805 C CA . ASN A 1 223 ? -3.328 1.274 24.133 1.00 92.62 223 ASN A CA 1
ATOM 1806 C C . ASN A 1 223 ? -4.588 1.589 23.298 1.00 92.62 223 ASN A C 1
ATOM 1808 O O . ASN A 1 223 ? -4.661 2.619 22.620 1.00 92.62 223 ASN A O 1
ATOM 1812 N N . LEU A 1 224 ? -5.571 0.684 23.356 1.00 94.00 224 LEU A N 1
ATOM 1813 C CA . LEU A 1 224 ? -6.842 0.776 22.628 1.00 94.00 224 LEU A CA 1
ATOM 1814 C C . LEU A 1 224 ? -7.609 2.068 22.942 1.00 94.00 224 LEU A C 1
ATOM 1816 O O . LEU A 1 224 ? -8.087 2.716 22.017 1.00 94.00 224 LEU A O 1
ATOM 1820 N N . ASN A 1 225 ? -7.661 2.501 24.208 1.00 94.50 225 ASN A N 1
ATOM 1821 C CA . ASN A 1 225 ? -8.313 3.758 24.603 1.00 94.50 225 ASN A CA 1
ATOM 1822 C C . ASN A 1 225 ? -7.744 4.965 23.837 1.00 94.50 225 ASN A C 1
ATOM 1824 O O . ASN A 1 225 ? -8.485 5.727 23.220 1.00 94.50 225 ASN A O 1
ATOM 1828 N N . LYS A 1 226 ? -6.412 5.100 23.798 1.00 94.38 226 LYS A N 1
ATOM 1829 C CA . LYS A 1 226 ? -5.732 6.185 23.075 1.00 94.38 226 LYS A CA 1
ATOM 1830 C C . LYS A 1 226 ? -5.975 6.124 21.562 1.00 94.38 226 LYS A C 1
ATOM 1832 O O . LYS A 1 226 ? -6.048 7.176 20.927 1.00 94.38 226 LYS A O 1
ATOM 1837 N N . LEU A 1 227 ? -6.093 4.922 20.996 1.00 94.81 227 LEU A N 1
ATOM 1838 C CA . LEU A 1 227 ? -6.366 4.711 19.572 1.00 94.81 227 LEU A CA 1
ATOM 1839 C C . LEU A 1 227 ? -7.821 5.056 19.205 1.00 94.81 227 LEU A C 1
ATOM 1841 O O . LEU A 1 227 ? -8.067 5.758 18.225 1.00 94.81 227 LEU A O 1
ATOM 1845 N N . ILE A 1 228 ? -8.779 4.628 20.032 1.00 96.38 228 ILE A N 1
ATOM 1846 C CA . ILE A 1 228 ? -10.198 4.995 19.933 1.00 96.38 228 ILE A CA 1
ATOM 1847 C C . ILE A 1 228 ? -10.346 6.520 20.013 1.00 96.38 228 ILE A C 1
ATOM 1849 O O . ILE A 1 228 ? -11.009 7.117 19.166 1.00 96.38 228 ILE A O 1
ATOM 1853 N N . ASP A 1 229 ? -9.670 7.170 20.963 1.00 95.88 229 ASP A N 1
ATOM 1854 C CA . ASP A 1 229 ? -9.652 8.629 21.092 1.00 95.88 229 ASP A CA 1
ATOM 1855 C C . ASP A 1 229 ? -9.060 9.332 19.867 1.00 95.88 229 ASP A C 1
ATOM 1857 O O . ASP A 1 229 ? -9.592 10.361 19.442 1.00 95.88 229 ASP A O 1
ATOM 1861 N N . SER A 1 230 ? -7.966 8.816 19.291 1.00 94.38 230 SER A N 1
ATOM 1862 C CA . SER A 1 230 ? -7.375 9.418 18.091 1.00 94.38 230 SER A CA 1
ATOM 1863 C C . SER A 1 230 ? -8.284 9.278 16.873 1.00 94.38 230 SER A C 1
ATOM 1865 O O . SER A 1 230 ? -8.404 10.233 16.113 1.00 94.38 230 SER A O 1
ATOM 1867 N N . ILE A 1 231 ? -8.971 8.140 16.718 1.00 95.00 231 ILE A N 1
ATOM 1868 C CA . ILE A 1 231 ? -9.911 7.907 15.612 1.00 95.00 231 ILE A CA 1
ATOM 1869 C C . ILE A 1 231 ? -11.186 8.741 15.793 1.00 95.00 231 ILE A C 1
ATOM 1871 O O . ILE A 1 231 ? -11.643 9.370 14.839 1.00 95.00 231 ILE A O 1
ATOM 1875 N N . ASN A 1 232 ? -11.739 8.824 17.008 1.00 94.94 232 ASN A N 1
ATOM 1876 C CA . ASN A 1 232 ? -12.913 9.652 17.310 1.00 94.94 232 ASN A CA 1
ATOM 1877 C C . ASN A 1 232 ? -12.713 11.114 16.879 1.00 94.94 232 ASN A C 1
ATOM 1879 O O . ASN A 1 232 ? -13.600 11.683 16.239 1.00 94.94 232 ASN A O 1
ATOM 1883 N N . LYS A 1 233 ? -11.535 11.683 17.178 1.00 95.31 233 LYS A N 1
ATOM 1884 C CA . LYS A 1 233 ? -11.160 13.083 16.901 1.00 95.31 233 LYS A CA 1
ATOM 1885 C C . LYS A 1 233 ? -10.990 13.430 15.419 1.00 95.31 233 LYS A C 1
ATOM 1887 O O . LYS A 1 233 ? -10.895 14.609 15.103 1.00 95.31 233 LYS A O 1
ATOM 1892 N N . LEU A 1 234 ? -10.943 12.450 14.516 1.00 93.38 234 LEU A N 1
ATOM 1893 C CA . LEU A 1 234 ? -10.824 12.716 13.080 1.00 93.38 234 LEU A CA 1
ATOM 1894 C C . LEU A 1 234 ? -12.108 13.360 12.551 1.00 93.38 234 LEU A C 1
ATOM 1896 O O . LEU A 1 234 ? -13.193 12.818 12.757 1.00 93.38 234 LEU A O 1
ATOM 1900 N N . GLU A 1 235 ? -11.994 14.436 11.777 1.00 89.75 235 GLU A N 1
ATOM 1901 C CA . GLU A 1 235 ? -13.137 15.122 11.145 1.00 89.75 235 GLU A CA 1
ATOM 1902 C C . GLU A 1 235 ? -13.742 14.350 9.948 1.00 89.75 235 GLU A C 1
ATOM 1904 O O . GLU A 1 235 ? -14.535 14.883 9.176 1.00 89.75 235 GLU A O 1
ATOM 1909 N N . LEU A 1 236 ? -13.409 13.062 9.809 1.00 86.50 236 LEU A N 1
ATOM 1910 C CA . LEU A 1 236 ? -14.038 12.146 8.864 1.00 86.50 236 LEU A CA 1
ATOM 1911 C C . LEU A 1 236 ? -15.388 11.656 9.418 1.00 86.50 236 LEU A C 1
ATOM 1913 O O . LEU A 1 236 ? -15.471 11.188 10.557 1.00 86.50 236 LEU A O 1
ATOM 1917 N N . GLN A 1 237 ? -16.435 11.738 8.597 1.00 86.19 237 GLN A N 1
ATOM 1918 C CA . GLN A 1 237 ? -17.772 11.208 8.877 1.00 86.19 237 GLN A CA 1
ATOM 1919 C C . GLN A 1 237 ? -18.076 10.093 7.873 1.00 86.19 237 GLN A C 1
ATOM 1921 O O . GLN A 1 237 ? -18.504 10.372 6.756 1.00 86.19 237 GLN A O 1
ATOM 1926 N N . SER A 1 238 ? -17.841 8.835 8.255 1.00 88.50 238 SER A N 1
ATOM 1927 C CA . SER A 1 238 ? -18.162 7.675 7.417 1.00 88.50 238 SER A CA 1
ATOM 1928 C C . SER A 1 238 ? -18.614 6.460 8.226 1.00 88.50 238 SER A C 1
ATOM 1930 O O . SER A 1 238 ? -18.374 6.357 9.433 1.00 88.50 238 SER A O 1
ATOM 1932 N N . VAL A 1 239 ? -19.308 5.535 7.554 1.00 91.75 239 VAL A N 1
ATOM 1933 C CA . VAL A 1 239 ? -19.814 4.290 8.157 1.00 91.75 239 VAL A CA 1
ATOM 1934 C C . VAL A 1 239 ? -18.649 3.413 8.619 1.00 91.75 239 VAL A C 1
ATOM 1936 O O . VAL A 1 239 ? -18.696 2.837 9.704 1.00 91.75 239 VAL A O 1
ATOM 1939 N N . GLU A 1 240 ? -17.576 3.369 7.837 1.00 91.88 240 GLU A N 1
ATOM 1940 C CA . GLU A 1 240 ? -16.333 2.670 8.138 1.00 91.88 240 GLU A CA 1
ATOM 1941 C C . GLU A 1 240 ? -15.678 3.185 9.422 1.00 91.88 240 GLU A C 1
ATOM 1943 O O . GLU A 1 240 ? -15.308 2.368 10.263 1.00 91.88 240 GLU A O 1
ATOM 1948 N N . LYS A 1 241 ? -15.627 4.505 9.659 1.00 94.62 241 LYS A N 1
ATOM 1949 C CA . LYS A 1 241 ? -15.153 5.052 10.945 1.00 94.62 241 LYS A CA 1
ATOM 1950 C C . LYS A 1 241 ? -15.962 4.500 12.124 1.00 94.62 241 LYS A C 1
ATOM 1952 O O . LYS A 1 241 ? -15.377 4.086 13.125 1.00 94.62 241 LYS A O 1
ATOM 1957 N N . SER A 1 242 ? -17.289 4.456 12.007 1.00 96.44 242 SER A N 1
ATOM 1958 C CA . SER A 1 242 ? -18.158 3.889 13.048 1.00 96.44 242 SER A CA 1
ATOM 1959 C C . SER A 1 242 ? -17.889 2.398 13.277 1.00 96.44 242 SER A C 1
ATOM 1961 O O . SER A 1 242 ? -17.794 1.979 14.428 1.00 96.44 242 SER A O 1
ATOM 1963 N N . LYS A 1 243 ? -17.683 1.612 12.209 1.00 97.31 243 LYS A N 1
ATOM 1964 C CA . LYS A 1 243 ? -17.337 0.181 12.300 1.00 97.31 243 LYS A CA 1
ATOM 1965 C C . LYS A 1 243 ? -15.961 -0.065 12.926 1.00 97.31 243 LYS A C 1
ATOM 1967 O O . LYS A 1 243 ? -15.840 -0.944 13.771 1.00 97.31 243 LYS A O 1
ATOM 1972 N N . PHE A 1 244 ? -14.946 0.734 12.585 1.00 96.81 244 PHE A N 1
ATOM 1973 C CA . PHE A 1 244 ? -13.631 0.694 13.243 1.00 96.81 244 PHE A CA 1
ATOM 1974 C C . PHE A 1 244 ? -13.755 0.952 14.749 1.00 96.81 244 PHE A C 1
ATOM 1976 O O . PHE A 1 244 ? -13.186 0.223 15.557 1.00 96.81 244 PHE A O 1
ATOM 1983 N N . LEU A 1 245 ? -14.521 1.976 15.135 1.00 97.56 245 LEU A N 1
ATOM 1984 C CA . LEU A 1 245 ? -14.749 2.315 16.539 1.00 97.56 245 LEU A CA 1
ATOM 1985 C C . LEU A 1 245 ? -15.549 1.234 17.281 1.00 97.56 245 LEU A C 1
ATOM 1987 O O . LEU A 1 245 ? -15.295 1.012 18.460 1.00 97.56 245 LEU A O 1
ATOM 1991 N N . GLU A 1 246 ? -16.494 0.562 16.623 1.00 98.12 246 GLU A N 1
ATOM 1992 C CA . GLU A 1 246 ? -17.217 -0.586 17.183 1.00 98.12 246 GLU A CA 1
ATOM 1993 C C . GLU A 1 246 ? -16.282 -1.788 17.399 1.00 98.12 246 GLU A C 1
ATOM 1995 O O . GLU A 1 246 ? -16.232 -2.332 18.501 1.00 98.12 246 GLU A O 1
ATOM 2000 N N . ALA A 1 247 ? -15.486 -2.150 16.388 1.00 97.94 247 ALA A N 1
ATOM 2001 C CA . ALA A 1 247 ? -14.517 -3.244 16.456 1.00 97.94 247 ALA A CA 1
ATOM 2002 C C . ALA A 1 247 ? -13.489 -3.039 17.585 1.00 97.94 247 ALA A C 1
ATOM 2004 O O . ALA A 1 247 ? -13.269 -3.925 18.411 1.00 97.94 247 ALA A O 1
ATOM 2005 N N . LEU A 1 248 ? -12.923 -1.831 17.685 1.00 97.12 248 LEU A N 1
ATOM 2006 C CA . LEU A 1 248 ? -11.975 -1.476 18.743 1.00 97.12 248 LEU A CA 1
ATOM 2007 C C . LEU A 1 248 ? -12.613 -1.453 20.142 1.00 97.12 248 LEU A C 1
ATOM 2009 O O . LEU A 1 248 ? -11.931 -1.759 21.117 1.00 97.12 248 LEU A O 1
ATOM 2013 N N . LYS A 1 249 ? -13.906 -1.119 20.266 1.00 97.25 249 LYS A N 1
ATOM 2014 C CA . LYS A 1 249 ? -14.636 -1.205 21.546 1.00 97.25 249 LYS A CA 1
ATOM 2015 C C . LYS A 1 249 ? -14.879 -2.650 21.970 1.00 97.25 249 LYS A C 1
ATOM 2017 O O . LYS A 1 249 ? -14.643 -2.961 23.129 1.00 97.25 249 LYS A O 1
ATOM 2022 N N . LYS A 1 250 ? -15.247 -3.544 21.046 1.00 97.19 250 LYS A N 1
ATOM 2023 C CA . LYS A 1 250 ? -15.349 -4.987 21.336 1.00 97.19 250 LYS A CA 1
ATOM 2024 C C . LYS A 1 250 ? -14.010 -5.569 21.786 1.00 97.19 250 LYS A C 1
ATOM 2026 O O . LYS A 1 250 ? -13.977 -6.353 22.727 1.00 97.19 250 LYS A O 1
ATOM 2031 N N . ALA A 1 251 ? -12.902 -5.157 21.163 1.00 95.88 251 ALA A N 1
ATOM 2032 C CA . ALA A 1 251 ? -11.569 -5.502 21.653 1.00 95.88 251 ALA A CA 1
ATOM 2033 C C . ALA A 1 251 ? -11.332 -4.950 23.069 1.00 95.88 251 ALA A C 1
ATOM 2035 O O . ALA A 1 251 ? -10.896 -5.683 23.951 1.00 95.88 251 ALA A O 1
ATOM 2036 N N . LEU A 1 252 ? -11.669 -3.681 23.320 1.00 94.44 252 LEU A N 1
ATOM 2037 C CA . LEU A 1 252 ? -11.517 -3.070 24.641 1.00 94.44 252 LEU A CA 1
ATOM 2038 C C . LEU A 1 252 ? -12.286 -3.847 25.728 1.00 94.44 252 LEU A C 1
ATOM 2040 O O . LEU A 1 252 ? -11.703 -4.141 26.764 1.00 94.44 252 LEU A O 1
ATOM 2044 N N . GLU A 1 253 ? -13.537 -4.231 25.461 1.00 94.06 253 GLU A N 1
ATOM 2045 C CA . GLU A 1 253 ? -14.409 -5.025 26.350 1.00 94.06 253 GLU A CA 1
ATOM 2046 C C . GLU A 1 253 ? -13.951 -6.482 26.539 1.00 94.06 253 GLU A C 1
ATOM 2048 O O . GLU A 1 253 ? -14.299 -7.119 27.529 1.00 94.06 253 GLU A O 1
ATOM 2053 N N . LYS A 1 254 ? -13.195 -7.035 25.584 1.00 92.12 254 LYS A N 1
ATOM 2054 C CA . LYS A 1 254 ? -12.693 -8.417 25.629 1.00 92.12 254 LYS A CA 1
ATOM 2055 C C . LYS A 1 254 ? -11.380 -8.552 26.411 1.00 92.12 254 LYS A C 1
ATOM 2057 O O . LYS A 1 254 ? -11.082 -9.641 26.899 1.00 92.12 254 LYS A O 1
ATOM 2062 N N . TYR A 1 255 ? -10.595 -7.476 26.491 1.00 84.50 255 TYR A N 1
ATOM 2063 C CA . TYR A 1 255 ? -9.220 -7.485 27.006 1.00 84.50 255 TYR A CA 1
ATOM 2064 C C . TYR A 1 255 ? -8.969 -6.511 28.184 1.00 84.50 255 TYR A C 1
ATOM 2066 O O . TYR A 1 255 ? -7.817 -6.353 28.585 1.00 84.50 255 TYR A O 1
ATOM 2074 N N . ASN A 1 256 ? -10.008 -5.876 28.752 1.00 68.62 256 ASN A N 1
ATOM 2075 C CA . ASN A 1 256 ? -9.948 -5.066 29.989 1.00 68.62 256 ASN A CA 1
ATOM 2076 C C . ASN A 1 256 ? -11.076 -5.450 30.956 1.00 68.62 256 ASN A C 1
ATOM 2078 O O . ASN A 1 256 ? -10.830 -5.352 32.178 1.00 68.62 256 ASN A O 1
#

Sequence (256 aa):
MIRYSLIALIMFVFVSCKETKEKESSSLEQDKTQVTFDKKLLNGAWAENQEENALFYIENDSIYYIDNQDKPYSLEFRGSYFSIHYDNYTSKAELIKLTKDDMIYKSSTGIIKLYRTADQVKESKTETQETLLVDNNKKCDMEKVTVLKQQLPSASKESILSFLSTISVDCKNNAEFGQFSNEVLFEVLKAKPIEVLMIVEKENVEKDEVYKMLENPINDAINLNKLIDSINKLELQSVEKSKFLEALKKALEKYN